Protein AF-A0A915AMW9-F1 (afdb_monomer)

Radius of gyration: 20.48 Å; Cα contacts (8 Å, |Δi|>4): 90; chains: 1; bounding box: 49×41×56 Å

Secondary structure (DSSP, 8-state):
-HHHHHHHHHHHHHHHHHHHHHHHH-GGGTS--S-HHHHHHHHHH-HHHHHHHHHHHHHHHHHHHHHHHHHHHHHHHHHHHHTT----HHHHHHHHHHHHHHHHT---GGGGHHHHHHHHHHHHHHHHHHHHHHHHHHHHHGGG---PPP-HHHHHHHHHHHHHHTGGGGGHHHHHHH--

Structure (mmCIF, N/CA/C/O backbone):
data_AF-A0A915AMW9-F1
#
_entry.id   AF-A0A915AMW9-F1
#
loop_
_atom_site.group_PDB
_atom_site.id
_atom_site.type_symbol
_atom_site.label_atom_id
_atom_site.label_alt_id
_atom_site.label_comp_id
_atom_site.label_asym_id
_atom_site.label_entity_id
_atom_site.label_seq_id
_atom_site.pdbx_PDB_ins_code
_atom_site.Cartn_x
_atom_site.Cartn_y
_atom_site.Cartn_z
_atom_site.occupancy
_atom_site.B_iso_or_equiv
_atom_site.auth_seq_id
_atom_site.auth_comp_id
_atom_site.auth_asym_id
_atom_site.auth_atom_id
_atom_site.pdbx_PDB_model_num
ATOM 1 N N . MET A 1 1 ? 10.276 13.938 0.282 1.00 79.19 1 MET A N 1
ATOM 2 C CA . MET A 1 1 ? 10.113 12.516 0.659 1.00 79.19 1 MET A CA 1
ATOM 3 C C . MET A 1 1 ? 10.294 12.289 2.160 1.00 79.19 1 MET A C 1
ATOM 5 O O . MET A 1 1 ? 9.316 11.925 2.786 1.00 79.19 1 MET A O 1
ATOM 9 N N . LEU A 1 2 ? 11.457 12.578 2.768 1.00 87.44 2 LEU A N 1
ATOM 10 C CA . LEU A 1 2 ? 11.709 12.304 4.201 1.00 87.44 2 LEU A CA 1
ATOM 11 C C . LEU A 1 2 ? 10.656 12.879 5.166 1.00 87.44 2 LEU A C 1
ATOM 13 O O . LEU A 1 2 ? 10.172 12.159 6.029 1.00 87.44 2 LEU A O 1
ATOM 17 N N . VAL A 1 3 ? 10.253 14.142 4.985 1.00 89.69 3 VAL A N 1
ATOM 18 C CA . VAL A 1 3 ? 9.211 14.783 5.815 1.00 89.69 3 VAL A CA 1
ATOM 19 C C . VAL A 1 3 ? 7.887 14.014 5.754 1.00 89.69 3 VAL A C 1
ATOM 21 O O . VAL A 1 3 ? 7.274 13.754 6.784 1.00 89.69 3 VAL A O 1
ATOM 24 N N . ILE A 1 4 ? 7.482 13.603 4.550 1.00 88.62 4 ILE A N 1
ATOM 25 C CA . ILE A 1 4 ? 6.263 12.820 4.321 1.00 88.62 4 ILE A CA 1
ATOM 26 C C . ILE A 1 4 ? 6.393 11.460 5.016 1.00 88.62 4 ILE A C 1
ATOM 28 O O . ILE A 1 4 ? 5.512 11.086 5.783 1.00 88.62 4 ILE A O 1
ATOM 32 N N . CYS A 1 5 ? 7.522 10.762 4.841 1.00 89.25 5 CYS A N 1
ATOM 33 C CA . CYS A 1 5 ? 7.771 9.482 5.510 1.00 89.25 5 CYS A CA 1
ATOM 34 C C . CYS A 1 5 ? 7.642 9.595 7.035 1.00 89.25 5 CYS A C 1
ATOM 36 O O . CYS A 1 5 ? 6.992 8.760 7.656 1.00 89.25 5 CYS A O 1
ATOM 38 N N . ILE A 1 6 ? 8.229 10.637 7.636 1.00 91.94 6 ILE A N 1
ATOM 39 C CA . ILE A 1 6 ? 8.158 10.874 9.084 1.00 91.94 6 ILE A CA 1
ATOM 40 C C . ILE A 1 6 ? 6.707 11.113 9.514 1.00 91.94 6 ILE A C 1
ATOM 42 O O . ILE A 1 6 ? 6.246 10.505 10.479 1.00 91.94 6 ILE A O 1
ATOM 46 N N . PHE A 1 7 ? 5.966 11.947 8.785 1.00 91.44 7 PHE A N 1
ATOM 47 C CA . PHE A 1 7 ? 4.566 12.234 9.094 1.00 91.44 7 PHE A CA 1
ATOM 48 C C . PHE A 1 7 ? 3.691 10.970 9.051 1.00 91.44 7 PHE A C 1
ATOM 50 O O . PHE A 1 7 ? 2.940 10.686 9.990 1.00 91.44 7 PHE A O 1
ATOM 57 N N . PHE A 1 8 ? 3.823 10.160 7.998 1.00 90.50 8 PHE A N 1
ATOM 58 C CA . PHE A 1 8 ? 3.078 8.905 7.868 1.00 90.50 8 PHE A CA 1
ATOM 59 C C . PHE A 1 8 ? 3.510 7.851 8.900 1.00 90.50 8 PHE A C 1
ATOM 61 O O . PHE A 1 8 ? 2.658 7.143 9.436 1.00 90.50 8 PHE A O 1
ATOM 68 N N . ALA A 1 9 ? 4.797 7.788 9.254 1.00 91.44 9 ALA A N 1
ATOM 69 C CA . ALA A 1 9 ? 5.283 6.901 10.311 1.00 91.44 9 ALA A CA 1
ATOM 70 C C . ALA A 1 9 ? 4.704 7.280 11.683 1.00 91.44 9 ALA A C 1
ATOM 72 O O . ALA A 1 9 ? 4.220 6.414 12.414 1.00 91.44 9 ALA A O 1
ATOM 73 N N . ILE A 1 10 ? 4.695 8.576 12.015 1.00 93.69 10 ILE A N 1
ATOM 74 C CA . ILE A 1 10 ? 4.136 9.079 13.275 1.00 93.69 10 ILE A CA 1
ATOM 75 C C . ILE A 1 10 ? 2.633 8.797 13.348 1.00 93.69 10 ILE A C 1
ATOM 77 O O . ILE A 1 10 ? 2.161 8.273 14.356 1.00 93.69 10 ILE A O 1
ATOM 81 N N . THR A 1 11 ? 1.877 9.106 12.292 1.00 93.19 11 THR A N 1
ATOM 82 C CA . THR A 1 11 ? 0.422 8.872 12.279 1.00 93.19 11 THR A CA 1
ATOM 83 C C . THR A 1 11 ? 0.078 7.384 12.342 1.00 93.19 11 THR A C 1
ATOM 85 O O . THR A 1 11 ? -0.817 7.003 13.095 1.00 93.19 11 THR A O 1
ATOM 88 N N . GLY A 1 12 ? 0.822 6.527 11.636 1.00 92.12 12 GLY A N 1
ATOM 89 C CA . GLY A 1 12 ? 0.669 5.073 11.720 1.00 92.12 12 GLY A CA 1
ATOM 90 C C . GLY A 1 12 ? 0.959 4.528 13.122 1.00 92.12 12 GLY A C 1
ATOM 91 O O . GLY A 1 12 ? 0.179 3.732 13.648 1.00 92.12 12 GLY A O 1
ATOM 92 N N . TYR A 1 13 ? 2.028 5.005 13.766 1.00 93.19 13 TYR A N 1
ATOM 93 C CA . TYR A 1 13 ? 2.365 4.637 15.144 1.00 93.19 13 TYR A CA 1
ATOM 94 C C . TYR A 1 13 ? 1.291 5.082 16.144 1.00 93.19 13 TYR A C 1
ATOM 96 O O . TYR A 1 13 ? 0.863 4.292 16.989 1.00 93.19 13 TYR A O 1
ATOM 104 N N . GLN A 1 14 ? 0.821 6.329 16.037 1.00 93.81 14 GLN A N 1
ATOM 105 C CA . GLN A 1 14 ? -0.256 6.848 16.884 1.00 93.81 14 GLN A CA 1
ATOM 106 C C . GLN A 1 14 ? -1.527 6.013 16.731 1.00 93.81 14 GLN A C 1
ATOM 108 O O . GLN A 1 14 ? -2.113 5.613 17.735 1.00 93.81 14 GLN A O 1
ATOM 113 N N . LEU A 1 15 ? -1.909 5.690 15.494 1.00 93.19 15 LEU A N 1
ATOM 114 C CA . LEU A 1 15 ? -3.095 4.892 15.217 1.00 93.19 15 LEU A CA 1
ATOM 115 C C . LEU A 1 15 ? -2.995 3.485 15.821 1.00 93.19 15 LEU A C 1
ATOM 117 O O . LEU A 1 15 ? -3.938 3.030 16.470 1.00 93.19 15 LEU A O 1
ATOM 121 N N . GLY A 1 16 ? -1.842 2.826 15.675 1.00 91.56 16 GLY A N 1
ATOM 122 C CA . GLY A 1 16 ? -1.613 1.514 16.278 1.00 91.56 16 GLY A CA 1
ATOM 123 C C . GLY A 1 16 ? -1.680 1.550 17.807 1.00 91.56 16 GLY A C 1
ATOM 124 O O . GLY A 1 16 ? -2.323 0.700 18.422 1.00 91.56 16 GLY A O 1
ATOM 125 N N . LYS A 1 17 ? -1.103 2.577 18.443 1.00 93.38 17 LYS A N 1
ATOM 126 C CA . LYS A 1 17 ? -1.226 2.765 19.899 1.00 93.38 17 LYS A CA 1
ATOM 127 C C . LYS A 1 17 ? -2.660 3.015 20.342 1.00 93.38 17 LYS A C 1
ATOM 129 O O . LYS A 1 17 ? -3.094 2.444 21.339 1.00 93.38 17 LYS A O 1
ATOM 134 N N . SER A 1 18 ? -3.397 3.852 19.618 1.00 93.31 18 SER A N 1
ATOM 135 C CA . SER A 1 18 ? -4.804 4.117 19.916 1.00 93.31 18 SER A CA 1
ATOM 136 C C . SER A 1 18 ? -5.648 2.844 19.838 1.00 93.31 18 SER A C 1
ATOM 138 O O . SER A 1 18 ? -6.557 2.677 20.649 1.00 93.31 18 SER A O 1
ATOM 140 N N . TRP A 1 19 ? -5.333 1.932 18.912 1.00 92.75 19 TRP A N 1
ATOM 141 C CA . TRP A 1 19 ? -6.009 0.639 18.822 1.00 92.75 19 TRP A CA 1
ATOM 142 C C . TRP A 1 19 ? -5.738 -0.247 20.044 1.00 92.75 19 TRP A C 1
ATOM 144 O O . TRP A 1 19 ? -6.680 -0.782 20.629 1.00 92.75 19 TRP A O 1
ATOM 154 N N . VAL A 1 20 ? -4.481 -0.341 20.486 1.00 91.56 20 VAL A N 1
ATOM 155 C CA . VAL A 1 20 ? -4.111 -1.100 21.696 1.00 91.56 20 VAL A CA 1
ATOM 156 C C . VAL A 1 20 ? -4.840 -0.563 22.933 1.00 91.56 20 VAL A C 1
ATOM 158 O O . VAL A 1 20 ? -5.515 -1.327 23.619 1.00 91.56 20 VAL A O 1
ATOM 161 N N . ILE A 1 21 ? -4.817 0.758 23.153 1.00 93.25 21 ILE A N 1
ATOM 162 C CA . ILE A 1 21 ? -5.520 1.405 24.280 1.00 93.25 21 ILE A CA 1
ATOM 163 C C . ILE A 1 21 ? -7.025 1.093 24.248 1.00 93.25 21 ILE A C 1
ATOM 165 O O . ILE A 1 21 ? -7.653 0.852 25.280 1.00 93.25 21 ILE A O 1
ATOM 169 N N . MET A 1 22 ? -7.630 1.094 23.058 1.00 92.62 22 MET A N 1
ATOM 170 C CA . MET A 1 22 ? -9.047 0.780 22.89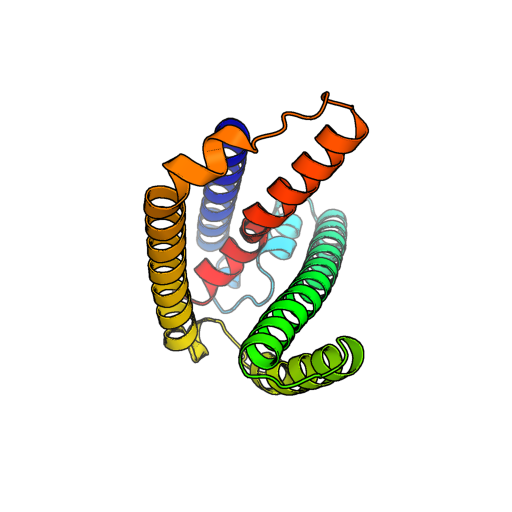9 1.00 92.62 22 MET A CA 1
ATOM 171 C C . MET A 1 22 ? -9.360 -0.685 23.238 1.00 92.62 22 MET A C 1
ATOM 173 O O . MET A 1 22 ? -10.379 -0.948 23.878 1.00 92.62 22 MET A O 1
ATOM 177 N N . ARG A 1 23 ? -8.491 -1.631 22.865 1.00 91.50 23 ARG A N 1
ATOM 178 C CA . ARG A 1 23 ? -8.647 -3.051 23.228 1.00 91.50 23 ARG A CA 1
ATOM 179 C C . ARG A 1 23 ? -8.516 -3.297 24.732 1.00 91.50 23 ARG A C 1
ATOM 181 O O . ARG A 1 23 ? -9.252 -4.1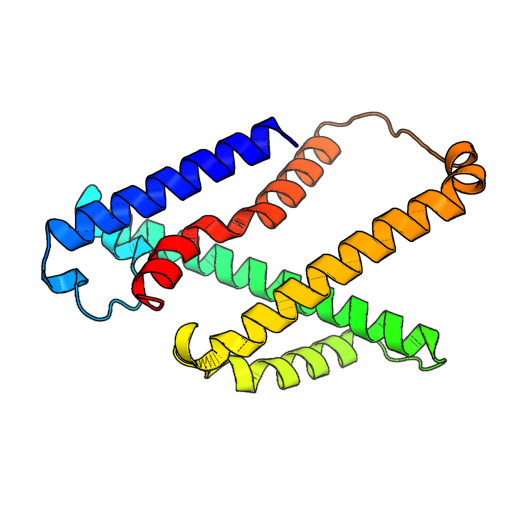16 25.27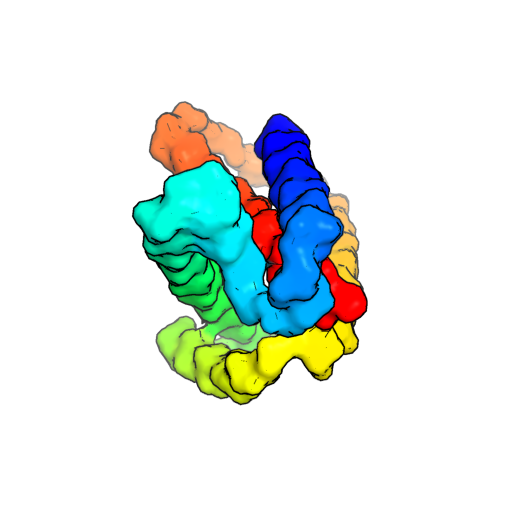8 1.00 91.50 23 ARG A O 1
ATOM 188 N N . GLU A 1 24 ? -7.607 -2.590 25.397 1.00 92.19 24 GLU A N 1
ATOM 189 C CA . GLU A 1 24 ? -7.427 -2.681 26.853 1.00 92.19 24 GLU A CA 1
ATOM 190 C C . GLU A 1 24 ? -8.641 -2.127 27.606 1.00 92.19 24 GLU A C 1
ATOM 192 O O . GLU A 1 24 ? -9.094 -2.710 28.589 1.00 92.19 24 GLU A O 1
ATOM 197 N N . ARG A 1 25 ? -9.209 -1.016 27.123 1.00 93.88 25 ARG A N 1
ATOM 198 C CA . ARG A 1 25 ? -10.307 -0.320 27.803 1.00 93.88 25 ARG A CA 1
ATOM 199 C C . ARG A 1 25 ? -11.688 -0.931 27.556 1.00 93.88 25 ARG A C 1
ATOM 201 O O . ARG A 1 25 ? -12.574 -0.764 28.394 1.00 93.88 25 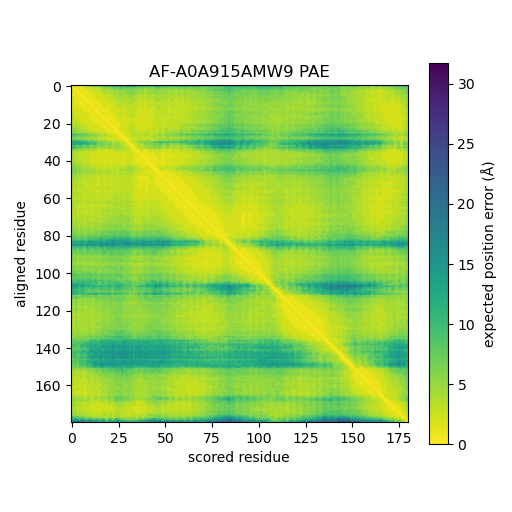ARG A O 1
ATOM 208 N N . TRP A 1 26 ? -11.899 -1.613 26.430 1.00 92.19 26 TRP A N 1
ATOM 209 C CA . TRP A 1 26 ? -13.191 -2.207 26.077 1.00 92.19 26 TRP A CA 1
ATOM 210 C C . TRP A 1 26 ? -13.049 -3.690 25.705 1.00 92.19 26 TRP A C 1
ATOM 212 O O . TRP A 1 26 ? -12.563 -4.000 24.614 1.00 92.19 26 TRP A O 1
ATOM 222 N N . PRO A 1 27 ? -13.575 -4.616 26.534 1.00 88.38 27 PRO A N 1
ATOM 223 C CA . PRO A 1 27 ? -13.391 -6.053 26.325 1.00 88.38 27 PRO A CA 1
ATOM 224 C C . PRO A 1 27 ? -14.044 -6.571 25.035 1.00 88.38 27 PRO A C 1
ATOM 226 O O . PRO A 1 27 ? -13.607 -7.577 24.490 1.00 88.38 27 PRO A O 1
ATOM 229 N N . ILE A 1 28 ? -15.039 -5.862 24.482 1.00 89.19 28 ILE A N 1
ATOM 230 C CA . ILE A 1 28 ? -15.716 -6.268 23.238 1.00 89.19 28 ILE A CA 1
ATOM 231 C C . ILE A 1 28 ? -14.778 -6.304 22.023 1.00 89.19 28 ILE A C 1
ATOM 233 O O . ILE A 1 28 ? -15.084 -6.978 21.050 1.00 89.19 28 ILE A O 1
ATOM 237 N N . TYR A 1 29 ? -13.675 -5.546 22.058 1.00 89.19 29 TYR A N 1
ATOM 238 C CA . TYR A 1 29 ? -12.696 -5.470 20.966 1.00 89.19 29 TYR A CA 1
ATOM 239 C C . TYR A 1 29 ? -11.482 -6.373 21.210 1.00 89.19 29 TYR A C 1
ATOM 241 O O . TYR A 1 29 ? -10.515 -6.350 20.448 1.00 89.19 29 TYR A O 1
ATOM 249 N N . GLN A 1 30 ? -11.498 -7.163 22.287 1.00 84.62 30 GLN A N 1
ATOM 250 C CA . GLN A 1 30 ? -10.510 -8.219 22.491 1.00 84.62 30 GLN A CA 1
ATOM 251 C C . GLN A 1 30 ? -10.796 -9.427 21.596 1.00 84.62 30 GLN A C 1
ATOM 253 O O . GLN A 1 30 ? -9.859 -10.139 21.249 1.00 84.62 30 GLN A O 1
ATOM 258 N N . THR A 1 31 ? -12.055 -9.612 21.193 1.00 83.31 31 THR A N 1
ATOM 259 C CA . THR A 1 31 ? -12.502 -10.617 20.223 1.00 83.31 31 THR A CA 1
ATOM 260 C C . THR A 1 31 ? -12.570 -10.039 18.806 1.00 83.31 31 THR A C 1
ATOM 262 O O . THR A 1 31 ? -12.464 -8.827 18.619 1.00 83.31 31 THR A O 1
ATOM 265 N N . HIS A 1 32 ? -12.767 -10.919 17.815 1.00 80.44 32 HIS A N 1
ATOM 266 C CA . HIS A 1 32 ? -12.750 -10.594 16.387 1.00 80.44 32 HIS A CA 1
ATOM 267 C C . HIS A 1 32 ? -13.592 -9.351 16.015 1.00 80.44 32 HIS A C 1
ATOM 269 O O . HIS A 1 32 ? -14.822 -9.334 16.123 1.00 80.44 32 HIS A O 1
ATOM 275 N N . CYS A 1 33 ? -12.928 -8.347 15.447 1.00 83.69 33 CYS A N 1
ATOM 276 C CA . CYS A 1 33 ? -13.451 -7.068 15.005 1.00 83.69 33 CYS A CA 1
ATOM 277 C C . CYS A 1 33 ? -13.082 -6.848 13.534 1.00 83.69 33 CYS A C 1
ATOM 279 O O . CYS A 1 33 ? -11.958 -6.502 13.195 1.00 83.69 33 CYS A O 1
ATOM 281 N N . ARG A 1 34 ? -14.071 -6.977 12.644 1.00 79.69 34 ARG A N 1
ATOM 282 C CA . ARG A 1 34 ? -13.853 -6.888 11.189 1.00 79.69 34 ARG A CA 1
ATOM 283 C C . ARG A 1 34 ? -13.464 -5.488 10.695 1.00 79.69 34 ARG A C 1
ATOM 285 O O . ARG A 1 34 ? -12.908 -5.358 9.612 1.00 79.69 34 ARG A O 1
ATOM 292 N N . LYS A 1 35 ? -13.857 -4.423 11.411 1.00 88.94 35 LYS A N 1
ATOM 293 C CA . LYS A 1 35 ? -13.652 -3.025 10.974 1.00 88.94 35 LYS A CA 1
ATOM 294 C C . LYS A 1 35 ? -13.159 -2.131 12.123 1.00 88.94 35 LYS A C 1
ATOM 296 O O . LYS A 1 35 ? -13.912 -1.264 12.569 1.00 88.94 35 LYS A O 1
ATOM 301 N N . PRO A 1 36 ? -11.910 -2.305 12.582 1.00 91.69 36 PRO A N 1
ATOM 302 C CA . PRO A 1 36 ? -11.361 -1.563 13.717 1.00 91.69 36 PRO A CA 1
ATOM 303 C C . PRO A 1 36 ? -11.369 -0.037 13.556 1.00 91.69 36 PRO A C 1
ATOM 305 O O . PRO A 1 36 ? -11.791 0.674 14.461 1.00 91.69 36 PRO A O 1
ATOM 308 N N . TYR A 1 37 ? -10.965 0.492 12.394 1.00 92.44 37 TYR A N 1
ATOM 309 C CA . TYR A 1 37 ? -10.776 1.939 12.214 1.00 92.44 37 TYR A CA 1
ATOM 310 C C . TYR A 1 37 ? -12.076 2.762 12.404 1.00 92.44 37 TYR A C 1
ATOM 312 O O . TYR A 1 37 ? -12.079 3.713 13.189 1.00 92.44 37 TYR A O 1
ATOM 320 N N . PRO A 1 38 ? -13.228 2.387 11.809 1.00 94.19 38 PRO A N 1
ATOM 321 C CA . PRO A 1 38 ? -14.505 3.046 12.108 1.00 94.19 38 PRO A CA 1
ATOM 322 C C . PRO A 1 38 ? -15.001 2.850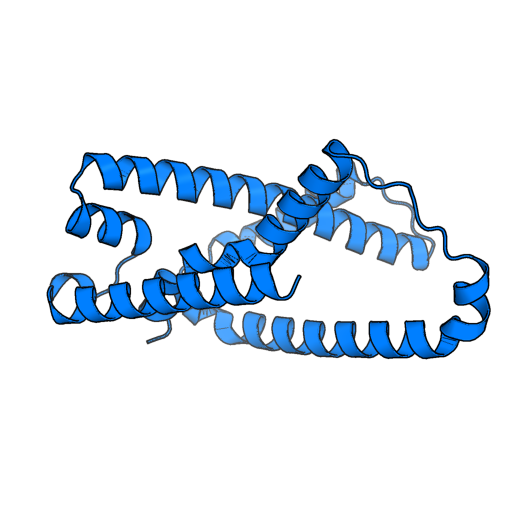 13.551 1.00 94.19 38 PRO A C 1
ATOM 324 O O . PRO A 1 38 ? -15.679 3.727 14.082 1.00 94.19 38 PRO A O 1
ATOM 327 N N . GLU A 1 39 ? -14.672 1.732 14.206 1.00 93.44 39 GLU A N 1
ATOM 328 C CA . GLU A 1 39 ? -15.003 1.508 15.623 1.00 93.44 39 GLU A CA 1
ATOM 329 C C . GLU A 1 39 ? -14.186 2.421 16.550 1.00 93.44 39 GLU A C 1
ATOM 331 O O . GLU A 1 39 ? -14.716 2.937 17.536 1.00 93.44 39 GLU A O 1
ATOM 336 N N . MET A 1 40 ? -12.930 2.706 16.199 1.00 93.56 40 MET A N 1
ATOM 337 C CA . MET A 1 40 ? -12.130 3.725 16.885 1.00 93.56 40 MET A CA 1
ATOM 338 C C . MET A 1 40 ? -12.781 5.105 16.773 1.00 93.56 40 MET A C 1
ATOM 340 O O . MET A 1 40 ? -12.916 5.797 17.781 1.00 93.56 40 MET A O 1
ATOM 344 N N . ALA A 1 41 ? -13.256 5.477 15.578 1.00 94.62 41 ALA A N 1
ATOM 345 C CA . ALA A 1 41 ? -13.976 6.733 15.358 1.00 94.62 41 ALA A CA 1
ATOM 346 C C . ALA A 1 41 ? -15.301 6.804 16.143 1.00 94.62 41 ALA A C 1
ATOM 348 O O . ALA A 1 41 ? -15.663 7.860 16.666 1.00 94.62 41 ALA A O 1
ATOM 349 N N . LEU A 1 42 ? -16.008 5.675 16.270 1.00 95.56 42 LEU A N 1
ATOM 350 C CA . LEU A 1 42 ? -17.209 5.575 17.100 1.00 95.56 42 LEU A CA 1
ATOM 351 C C . LEU A 1 42 ? -16.899 5.875 18.568 1.00 95.56 42 LEU A C 1
ATOM 353 O O . LEU A 1 42 ? -17.609 6.658 19.200 1.00 95.56 42 LEU A O 1
ATOM 357 N N . ARG A 1 43 ? -15.858 5.245 19.120 1.00 94.06 43 ARG A N 1
ATOM 358 C CA . ARG A 1 43 ? -15.505 5.395 20.538 1.00 94.06 43 ARG A CA 1
ATOM 359 C C . ARG A 1 43 ? -14.910 6.759 20.863 1.00 94.06 43 ARG A C 1
ATOM 361 O O . ARG A 1 43 ? -15.080 7.215 21.990 1.00 94.06 43 ARG A O 1
ATOM 368 N N . SER A 1 44 ? -14.254 7.409 19.906 1.00 92.88 44 SER A N 1
ATOM 369 C CA . SER A 1 44 ? -13.657 8.729 20.111 1.00 92.88 44 SER A CA 1
ATOM 370 C C . SER A 1 44 ? -14.647 9.882 19.927 1.00 92.88 44 SER A C 1
ATOM 372 O O . SER A 1 44 ? -14.625 10.825 20.713 1.00 92.88 44 SER A O 1
ATOM 374 N N . MET A 1 45 ? -15.504 9.830 18.901 1.00 94.88 45 MET A N 1
ATOM 375 C CA . MET A 1 45 ? -16.304 10.984 18.459 1.00 94.88 45 MET A CA 1
ATOM 376 C C . MET A 1 45 ? -17.768 10.641 18.112 1.00 94.88 45 MET A C 1
ATOM 378 O O . MET A 1 45 ? -18.509 11.483 17.598 1.00 94.88 45 MET A O 1
ATOM 382 N N . GLY A 1 46 ? -18.219 9.415 18.393 1.00 95.69 46 GLY A N 1
ATOM 383 C CA . GLY A 1 46 ? -19.615 8.996 18.259 1.00 95.69 46 GLY A CA 1
ATOM 384 C C . GLY A 1 46 ? -20.038 8.539 16.856 1.00 95.69 46 GLY A C 1
ATOM 385 O O . GLY A 1 46 ? -19.248 8.425 15.917 1.00 95.69 46 GLY A O 1
ATOM 386 N N . ASN A 1 47 ? -21.340 8.263 16.704 1.00 95.94 47 ASN A N 1
ATOM 387 C CA . ASN A 1 47 ? -21.904 7.625 15.504 1.00 95.94 47 ASN A CA 1
ATOM 388 C C . ASN A 1 47 ? -21.697 8.421 14.208 1.00 95.94 47 ASN A C 1
ATOM 390 O O . ASN A 1 47 ? -21.499 7.821 13.154 1.00 95.94 47 ASN A O 1
ATOM 394 N N . LYS A 1 48 ? -21.724 9.759 14.260 1.00 96.69 48 LYS A N 1
ATOM 395 C CA . LYS A 1 48 ? -21.514 10.583 13.059 1.00 96.69 48 LYS A CA 1
ATOM 396 C C . LYS A 1 48 ? -20.116 10.355 12.479 1.00 96.69 48 LYS A C 1
ATOM 398 O O . LYS A 1 48 ? -19.981 10.109 11.285 1.00 96.69 48 LYS A O 1
ATOM 403 N N . MET A 1 49 ? -19.091 10.342 13.332 1.00 96.06 49 MET A N 1
ATOM 404 C CA . MET A 1 49 ? -17.710 10.122 12.897 1.00 96.06 49 MET A CA 1
ATOM 405 C C . MET A 1 49 ? -17.437 8.688 12.465 1.00 96.06 49 MET A C 1
ATOM 407 O O . MET A 1 49 ? -16.642 8.476 11.554 1.00 96.06 49 MET A O 1
ATOM 411 N N . ARG A 1 50 ? -18.153 7.708 13.025 1.00 95.88 50 ARG A N 1
ATOM 412 C CA . ARG A 1 50 ? -18.142 6.335 12.503 1.00 95.88 50 ARG A CA 1
ATOM 413 C C . ARG A 1 50 ? -18.549 6.285 11.026 1.00 95.88 50 ARG A C 1
ATOM 415 O O . ARG A 1 50 ? -17.895 5.609 10.236 1.00 95.88 50 ARG A O 1
ATOM 422 N N . ILE A 1 51 ? -19.614 6.997 10.651 1.00 96.62 51 ILE A N 1
ATOM 423 C CA . ILE A 1 51 ? -20.103 7.040 9.263 1.00 96.62 51 ILE A CA 1
ATOM 424 C C . ILE A 1 51 ? -19.086 7.737 8.357 1.00 96.62 51 ILE A C 1
ATOM 426 O O . ILE A 1 51 ? -18.762 7.209 7.295 1.00 96.62 51 ILE A O 1
ATOM 430 N N . VAL A 1 52 ? -18.531 8.871 8.796 1.00 96.56 52 VAL A N 1
ATOM 431 C CA . VAL A 1 52 ? -17.472 9.575 8.054 1.00 96.56 52 VAL A CA 1
ATOM 432 C C . VAL A 1 52 ? -16.273 8.652 7.818 1.00 96.56 52 VAL A C 1
ATOM 434 O O . VAL A 1 52 ? -15.825 8.511 6.683 1.00 96.56 52 VAL A O 1
ATOM 437 N N . ALA A 1 53 ? -15.812 7.943 8.853 1.00 94.56 53 ALA A N 1
ATOM 438 C CA . ALA A 1 53 ? -14.712 6.991 8.738 1.00 94.56 53 ALA A CA 1
ATOM 439 C C . ALA A 1 53 ? -15.022 5.850 7.753 1.00 94.56 53 ALA A C 1
ATOM 441 O O . ALA A 1 53 ? -14.147 5.475 6.975 1.00 94.56 53 ALA A O 1
ATOM 442 N N . TYR A 1 54 ? -16.255 5.325 7.730 1.00 94.50 54 TYR A N 1
ATOM 443 C CA . TYR A 1 54 ? -16.658 4.336 6.722 1.00 94.50 54 TYR A CA 1
ATOM 444 C C . TYR A 1 54 ? -16.553 4.881 5.301 1.00 94.50 54 TYR A C 1
ATOM 446 O O . TYR A 1 54 ? -15.988 4.206 4.443 1.00 94.50 54 TYR A O 1
ATOM 454 N N . ILE A 1 55 ? -17.076 6.084 5.052 1.00 96.12 55 ILE A N 1
ATOM 455 C CA . ILE A 1 55 ? -17.051 6.700 3.721 1.00 96.12 55 ILE A CA 1
ATOM 456 C C . ILE A 1 55 ? -15.601 6.896 3.262 1.00 96.12 55 ILE A C 1
ATOM 458 O O . ILE A 1 55 ? -15.249 6.468 2.164 1.00 96.12 55 ILE A O 1
ATOM 462 N N . CYS A 1 56 ? -14.746 7.464 4.118 1.00 93.62 56 CYS A N 1
ATOM 463 C CA . CYS A 1 56 ? -13.336 7.693 3.804 1.00 93.62 56 CYS A CA 1
ATOM 464 C C . CYS A 1 56 ? -12.586 6.389 3.505 1.00 93.62 56 CYS A C 1
ATOM 466 O O . CYS A 1 56 ? -11.888 6.304 2.493 1.00 93.62 56 CYS A O 1
ATOM 468 N N . VAL A 1 57 ? -12.744 5.363 4.349 1.00 92.94 57 VAL A N 1
ATOM 469 C CA . VAL A 1 57 ? -12.074 4.068 4.157 1.00 92.94 57 VAL A CA 1
ATOM 470 C C . VAL A 1 57 ? -12.557 3.388 2.879 1.00 92.94 57 VAL A C 1
ATOM 472 O O . VAL A 1 57 ? -11.730 2.931 2.096 1.00 92.94 57 VAL A O 1
ATOM 475 N N . TYR A 1 58 ? -13.866 3.351 2.617 1.00 93.31 58 TYR A N 1
ATOM 476 C CA . TYR A 1 58 ? -14.383 2.681 1.422 1.00 93.31 58 TYR A CA 1
ATOM 477 C C . TYR A 1 58 ? -14.011 3.385 0.127 1.00 93.31 58 TYR A C 1
ATOM 479 O O . TYR A 1 58 ? -13.629 2.720 -0.834 1.00 93.31 58 TYR A O 1
ATOM 487 N N . PHE A 1 59 ? -14.067 4.715 0.109 1.00 94.38 59 PHE A N 1
ATOM 488 C CA . PHE A 1 59 ? -13.617 5.489 -1.042 1.00 94.38 59 PHE A CA 1
ATOM 489 C C . PHE A 1 59 ? -12.130 5.241 -1.331 1.00 94.38 59 PHE A C 1
ATOM 491 O O . PHE A 1 59 ? -11.748 4.988 -2.474 1.00 94.38 59 PHE A O 1
ATOM 498 N N . THR A 1 60 ? -11.308 5.224 -0.278 1.00 92.31 60 THR A N 1
ATOM 499 C CA . THR A 1 60 ? -9.870 4.949 -0.376 1.00 92.31 60 THR A CA 1
ATOM 500 C C . THR A 1 60 ? -9.603 3.537 -0.896 1.00 92.31 60 THR A C 1
ATOM 502 O O . THR A 1 60 ? -8.844 3.365 -1.845 1.00 92.31 60 THR A O 1
ATOM 505 N N . GLN A 1 61 ? -10.265 2.520 -0.336 1.00 91.12 61 GLN A N 1
ATOM 506 C CA . GLN A 1 61 ? -10.102 1.128 -0.766 1.00 91.12 61 GLN A CA 1
ATOM 507 C C . GLN A 1 61 ? -10.527 0.910 -2.219 1.00 91.12 61 GLN A C 1
ATOM 509 O O . GLN A 1 61 ? -9.833 0.210 -2.955 1.00 91.12 61 GLN A O 1
ATOM 514 N N . PHE A 1 62 ? -11.628 1.531 -2.651 1.00 93.62 62 PHE A N 1
ATOM 515 C CA . PHE A 1 62 ? -12.064 1.477 -4.043 1.00 93.62 62 PHE A CA 1
ATOM 516 C C . PHE A 1 62 ? -11.024 2.100 -4.983 1.00 93.62 62 PHE A C 1
ATOM 518 O O . PHE A 1 62 ? -10.605 1.455 -5.945 1.00 93.62 62 PHE A O 1
ATOM 525 N N . GLY A 1 63 ? -10.561 3.318 -4.681 1.00 93.31 63 GLY A N 1
ATOM 526 C CA . GLY A 1 63 ? -9.537 3.992 -5.482 1.00 93.31 63 GLY A CA 1
ATOM 527 C C . GLY A 1 63 ? -8.246 3.177 -5.576 1.00 93.31 63 GLY A C 1
ATOM 528 O O . GLY A 1 63 ? -7.719 2.963 -6.669 1.00 93.31 63 GLY A O 1
ATOM 529 N N . THR A 1 64 ? -7.782 2.640 -4.448 1.00 92.12 64 THR A N 1
ATOM 530 C CA . THR A 1 64 ? -6.576 1.809 -4.391 1.00 92.12 64 THR A CA 1
ATOM 531 C C . THR A 1 64 ? -6.724 0.514 -5.188 1.00 92.12 64 THR A C 1
ATOM 533 O O . THR A 1 64 ? -5.817 0.160 -5.943 1.00 92.12 64 THR A O 1
ATOM 536 N N . ALA A 1 65 ? -7.876 -0.159 -5.104 1.00 92.44 65 ALA A N 1
ATOM 537 C CA . ALA A 1 65 ? -8.148 -1.357 -5.898 1.00 92.44 65 ALA A CA 1
ATOM 538 C C . ALA A 1 65 ? -8.093 -1.067 -7.407 1.00 92.44 65 ALA A C 1
ATOM 540 O O . ALA A 1 65 ? -7.454 -1.810 -8.154 1.00 92.44 65 ALA A O 1
ATOM 541 N N . VAL A 1 66 ? -8.700 0.039 -7.853 1.00 94.06 66 VAL A N 1
ATOM 542 C CA . VAL A 1 66 ? -8.675 0.459 -9.263 1.00 94.06 66 VAL A CA 1
ATOM 543 C C . VAL A 1 66 ? -7.240 0.698 -9.739 1.00 94.06 66 VAL A C 1
ATOM 545 O O . VAL A 1 66 ? -6.837 0.162 -10.774 1.00 94.06 66 VAL A O 1
ATOM 548 N N . VAL A 1 67 ? -6.446 1.459 -8.978 1.00 93.94 67 VAL A N 1
ATOM 549 C CA . VAL A 1 67 ? -5.056 1.769 -9.349 1.00 93.94 67 VAL A CA 1
ATOM 550 C C . VAL A 1 67 ? -4.204 0.503 -9.409 1.00 93.94 67 VAL A C 1
ATOM 552 O O . VAL A 1 67 ? -3.472 0.321 -10.385 1.00 93.94 67 VAL A O 1
ATOM 555 N N . TYR A 1 68 ? -4.315 -0.397 -8.428 1.00 92.88 68 TYR A N 1
ATOM 556 C CA . TYR A 1 68 ? -3.537 -1.636 -8.433 1.00 92.88 68 TYR A CA 1
ATOM 557 C C . TYR A 1 68 ? -3.911 -2.565 -9.585 1.00 92.88 68 TYR A C 1
ATOM 559 O O . TYR A 1 68 ? -3.009 -3.063 -10.254 1.00 92.88 68 TYR A O 1
ATOM 567 N N . VAL A 1 69 ? -5.198 -2.740 -9.899 1.00 95.06 69 VAL A N 1
ATOM 568 C CA . VAL A 1 69 ? -5.614 -3.560 -11.052 1.00 95.06 69 VAL A CA 1
ATOM 569 C C . VAL A 1 69 ? -5.057 -2.989 -12.361 1.00 95.06 69 VAL A C 1
ATOM 571 O O . VAL A 1 69 ? -4.534 -3.741 -13.192 1.00 95.06 69 VAL A O 1
ATOM 574 N N . ILE A 1 70 ? -5.098 -1.663 -12.539 1.00 95.38 70 ILE A N 1
ATOM 575 C CA . ILE A 1 70 ? -4.527 -1.002 -13.721 1.00 95.38 70 ILE A CA 1
ATOM 576 C C . ILE A 1 70 ? -3.009 -1.192 -13.782 1.00 95.38 70 ILE A C 1
ATOM 578 O O . ILE A 1 70 ? -2.478 -1.537 -14.843 1.00 95.38 70 ILE A O 1
ATOM 582 N N . LEU A 1 71 ? -2.310 -0.982 -12.667 1.00 94.56 71 LEU A N 1
ATOM 583 C CA . LEU A 1 71 ? -0.857 -1.107 -12.595 1.00 94.56 71 LEU A CA 1
ATOM 584 C C . LEU A 1 71 ? -0.408 -2.544 -12.883 1.00 94.56 71 LEU A C 1
ATOM 586 O O . LEU A 1 71 ? 0.428 -2.751 -13.764 1.00 94.56 71 LEU A O 1
ATOM 590 N N . SER A 1 72 ? -1.006 -3.533 -12.217 1.00 94.94 72 SER A N 1
ATOM 591 C CA . SER A 1 72 ? -0.721 -4.953 -12.438 1.00 94.94 72 SER A CA 1
ATOM 592 C C . SER A 1 72 ? -0.942 -5.348 -13.896 1.00 94.94 72 SER A C 1
ATOM 594 O O . SER A 1 72 ? -0.090 -6.000 -14.496 1.00 94.94 72 SER A O 1
ATOM 596 N N . SER A 1 73 ? -2.028 -4.878 -14.512 1.00 96.62 73 SER A N 1
ATOM 597 C CA . SER A 1 73 ? -2.318 -5.163 -15.922 1.00 96.62 73 SER A CA 1
ATOM 598 C C . SER A 1 73 ? -1.266 -4.590 -16.869 1.00 96.62 73 SER A C 1
ATOM 600 O O . SER A 1 73 ? -0.904 -5.232 -17.855 1.00 96.62 73 SER A O 1
ATOM 602 N N . ARG A 1 74 ? -0.723 -3.403 -16.573 1.00 95.81 74 ARG A N 1
ATOM 603 C CA . ARG A 1 74 ? 0.387 -2.832 -17.353 1.00 95.81 74 ARG A CA 1
ATOM 604 C C . ARG A 1 74 ? 1.666 -3.648 -17.196 1.00 95.81 74 ARG A C 1
ATOM 606 O O . ARG A 1 74 ? 2.324 -3.907 -18.200 1.00 95.81 74 ARG A O 1
ATOM 613 N N . VAL A 1 75 ? 1.993 -4.075 -15.975 1.00 94.06 75 VAL A N 1
ATOM 614 C CA . VAL A 1 75 ? 3.179 -4.901 -15.699 1.00 94.06 75 VAL A CA 1
ATOM 615 C C . VAL A 1 75 ? 3.101 -6.228 -16.457 1.00 94.06 75 VAL A C 1
ATOM 617 O O . VAL A 1 75 ? 4.014 -6.540 -17.220 1.00 94.06 75 VAL A O 1
ATOM 620 N N . PHE A 1 76 ? 1.990 -6.964 -16.339 1.00 94.81 76 PHE A N 1
ATOM 621 C CA . PHE A 1 76 ? 1.813 -8.241 -17.042 1.00 94.81 76 PHE A CA 1
ATOM 622 C C . PHE A 1 76 ? 1.811 -8.085 -18.560 1.00 94.81 76 PHE A C 1
ATOM 624 O O . PHE A 1 76 ? 2.443 -8.870 -19.266 1.00 94.81 76 PHE A O 1
ATOM 631 N N . ARG A 1 77 ? 1.153 -7.045 -19.083 1.00 95.38 77 ARG A N 1
ATOM 632 C CA . ARG A 1 77 ? 1.199 -6.755 -20.517 1.00 95.38 77 ARG A CA 1
ATOM 633 C C . ARG A 1 77 ? 2.632 -6.507 -20.989 1.00 95.38 77 ARG A C 1
ATOM 635 O O . ARG A 1 77 ? 3.036 -7.085 -21.991 1.00 95.38 77 ARG A O 1
ATOM 642 N N . ASN A 1 78 ? 3.382 -5.647 -20.301 1.00 93.88 78 ASN A N 1
ATOM 643 C CA . ASN A 1 78 ? 4.751 -5.307 -20.696 1.00 93.88 78 ASN A CA 1
ATOM 644 C C . ASN A 1 78 ? 5.680 -6.523 -20.619 1.00 93.88 78 ASN A C 1
ATOM 646 O O . ASN A 1 78 ? 6.527 -6.692 -21.492 1.00 93.88 78 ASN A O 1
ATOM 650 N N . PHE A 1 79 ? 5.468 -7.396 -19.633 1.00 93.31 79 PHE A N 1
ATOM 651 C CA . PHE A 1 79 ? 6.153 -8.679 -19.551 1.00 93.31 79 PHE A CA 1
ATOM 652 C C . PHE A 1 79 ? 5.890 -9.529 -20.801 1.00 93.31 79 PHE A C 1
ATOM 654 O O . PHE A 1 79 ? 6.837 -9.921 -21.468 1.00 93.31 79 PHE A O 1
ATOM 661 N N . ILE A 1 80 ? 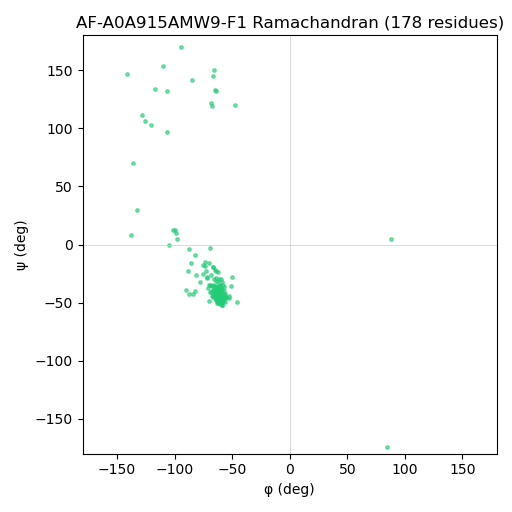4.628 -9.728 -21.198 1.00 94.25 80 ILE A N 1
ATOM 662 C CA . ILE A 1 80 ? 4.277 -10.513 -22.399 1.00 94.25 80 ILE A CA 1
ATOM 663 C C . ILE A 1 80 ? 4.841 -9.891 -23.684 1.00 94.25 80 ILE A C 1
ATOM 665 O O . ILE A 1 80 ? 5.355 -10.613 -24.539 1.00 94.25 80 ILE A O 1
ATOM 669 N N . VAL A 1 81 ? 4.797 -8.559 -23.801 1.00 94.50 81 VAL A N 1
ATOM 670 C CA . VAL A 1 81 ? 5.398 -7.826 -24.929 1.00 94.50 81 VAL A CA 1
ATOM 671 C C . VAL A 1 81 ? 6.901 -8.078 -25.019 1.00 94.50 81 VAL A C 1
ATOM 673 O O . VAL A 1 81 ? 7.415 -8.254 -26.121 1.00 94.50 81 VAL A O 1
ATOM 676 N N . SER A 1 82 ? 7.595 -8.190 -23.885 1.00 92.12 82 SER A N 1
ATOM 677 C CA . SER A 1 82 ? 9.023 -8.525 -23.858 1.00 92.12 82 SER A CA 1
ATOM 678 C C . SER A 1 82 ? 9.342 -9.923 -24.410 1.00 92.12 82 SER A C 1
ATOM 680 O O . SER A 1 82 ? 10.471 -10.145 -24.838 1.00 92.12 82 SER A O 1
ATOM 682 N N . PHE A 1 83 ? 8.376 -10.848 -24.426 1.00 93.38 83 PHE A N 1
ATOM 683 C CA . PHE A 1 83 ? 8.502 -12.187 -25.025 1.00 93.38 83 PHE A CA 1
ATOM 684 C C . PHE A 1 83 ? 7.888 -12.278 -26.436 1.00 93.38 83 PHE A C 1
ATOM 686 O O . PHE A 1 83 ? 7.745 -13.372 -26.976 1.00 93.38 83 PHE A O 1
ATOM 693 N N . GLY A 1 84 ? 7.515 -11.145 -27.045 1.00 91.94 84 GLY A N 1
ATOM 694 C CA . GLY A 1 84 ? 6.971 -11.082 -28.407 1.00 91.94 84 GLY A CA 1
ATOM 695 C C . GLY A 1 84 ? 5.452 -11.264 -28.517 1.00 91.94 84 GLY A C 1
ATOM 696 O O . GLY A 1 84 ? 4.921 -11.278 -29.627 1.00 91.94 84 GLY A O 1
ATOM 697 N N . GLY A 1 85 ? 4.725 -11.375 -27.401 1.00 91.19 85 GLY A N 1
ATOM 698 C CA . GLY A 1 85 ? 3.261 -11.429 -27.408 1.00 91.19 85 GLY A CA 1
ATOM 699 C C . GLY A 1 85 ? 2.632 -10.032 -27.425 1.00 91.19 85 GLY A C 1
ATOM 700 O O . GLY A 1 85 ? 3.089 -9.131 -26.729 1.00 91.19 85 GLY A O 1
ATOM 701 N N . ASN A 1 86 ? 1.541 -9.830 -28.166 1.00 89.62 86 ASN A N 1
ATOM 702 C CA . ASN A 1 86 ? 0.831 -8.548 -28.183 1.00 89.62 86 ASN A CA 1
ATOM 703 C C . ASN A 1 86 ? -0.620 -8.717 -27.725 1.00 89.62 86 ASN A C 1
ATOM 705 O O . ASN A 1 86 ? -1.474 -9.189 -28.470 1.00 89.62 86 ASN A O 1
ATOM 709 N N . ILE A 1 87 ? -0.890 -8.322 -26.480 1.00 91.75 87 ILE A N 1
ATOM 710 C CA . ILE A 1 87 ? -2.231 -8.315 -25.890 1.00 91.75 87 ILE A CA 1
ATOM 711 C C . ILE A 1 87 ? -2.602 -6.868 -25.552 1.00 91.75 87 ILE A C 1
ATOM 713 O O . ILE A 1 87 ? -1.816 -6.118 -24.959 1.00 91.75 87 ILE A O 1
ATOM 717 N N . HIS A 1 88 ? -3.816 -6.456 -25.918 1.00 93.62 88 HIS A N 1
ATOM 718 C CA . HIS A 1 88 ? -4.328 -5.137 -25.551 1.00 93.62 88 HIS A CA 1
ATOM 719 C C . HIS A 1 88 ? -4.550 -5.020 -24.039 1.00 93.62 88 HIS A C 1
ATOM 721 O O . HIS A 1 88 ? -4.991 -5.959 -23.376 1.00 93.62 88 HIS A O 1
ATOM 727 N N . LEU A 1 89 ? -4.309 -3.821 -23.500 1.00 92.44 89 LEU A N 1
ATOM 728 C CA . LEU A 1 89 ? -4.441 -3.543 -22.068 1.00 92.44 89 LEU A CA 1
ATOM 729 C C . LEU A 1 89 ? -5.850 -3.853 -21.532 1.00 92.44 89 LEU A C 1
ATOM 731 O O . LEU A 1 89 ? -5.966 -4.358 -20.423 1.00 92.44 89 LEU A O 1
ATOM 735 N N . CYS A 1 90 ? -6.903 -3.609 -22.320 1.00 94.62 90 CYS A N 1
ATOM 736 C CA . CYS A 1 90 ? -8.289 -3.881 -21.925 1.00 94.62 90 CYS A CA 1
ATOM 737 C C . CYS A 1 90 ? -8.543 -5.367 -21.641 1.00 94.62 90 CYS A C 1
ATOM 739 O O . CYS A 1 90 ? -9.188 -5.697 -20.652 1.00 94.62 90 CYS A O 1
ATOM 741 N N . TYR A 1 91 ? -7.994 -6.264 -22.464 1.00 94.62 91 TYR A N 1
ATOM 742 C CA . TYR A 1 91 ? -8.103 -7.702 -22.215 1.00 94.62 91 TYR A CA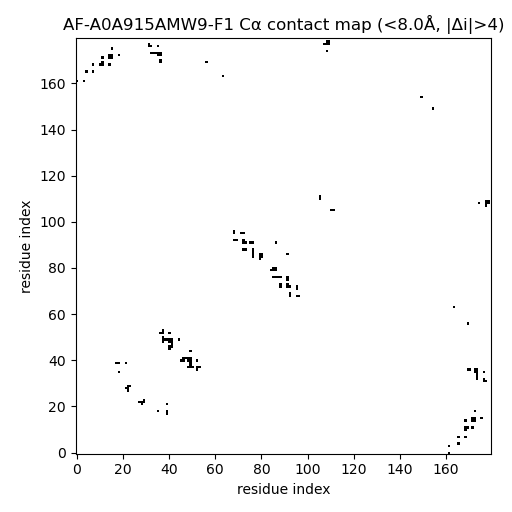 1
ATOM 743 C C . TYR A 1 91 ? -7.257 -8.122 -21.013 1.00 94.62 91 TYR A C 1
ATOM 745 O O . TYR A 1 91 ? -7.708 -8.929 -20.207 1.00 94.62 91 TYR A O 1
ATOM 753 N N . MET A 1 92 ? -6.074 -7.522 -20.838 1.00 95.06 92 MET A N 1
ATOM 754 C CA . MET A 1 92 ? -5.234 -7.795 -19.670 1.00 95.06 92 MET A CA 1
ATOM 755 C C . MET A 1 92 ? -5.912 -7.385 -18.355 1.00 95.06 92 MET A C 1
ATOM 757 O O . MET A 1 92 ? -5.835 -8.127 -17.382 1.00 95.06 92 MET A O 1
ATOM 761 N N . LEU A 1 93 ? -6.629 -6.255 -18.346 1.00 95.44 93 LEU A N 1
ATOM 762 C CA . LEU A 1 93 ? -7.441 -5.814 -17.207 1.00 95.44 93 LEU A CA 1
ATOM 763 C C . LEU A 1 93 ? -8.465 -6.877 -16.799 1.00 95.44 93 LEU A C 1
ATOM 765 O O . LEU A 1 93 ? -8.524 -7.244 -15.629 1.00 95.44 93 LEU A O 1
ATOM 769 N N . LEU A 1 94 ? -9.224 -7.408 -17.763 1.00 96.00 94 LEU A N 1
ATOM 770 C CA . LEU A 1 94 ? -10.217 -8.453 -17.497 1.00 96.00 94 LEU A CA 1
ATOM 771 C C . LEU A 1 94 ? -9.570 -9.728 -16.947 1.00 96.00 94 LEU A C 1
ATOM 773 O O . LEU A 1 94 ? -10.050 -10.273 -15.954 1.00 96.00 94 LEU A O 1
ATOM 777 N N . ILE A 1 95 ? -8.462 -10.169 -17.552 1.00 95.25 95 ILE A N 1
ATOM 778 C CA . ILE A 1 95 ? -7.720 -11.357 -17.108 1.00 95.25 95 ILE A CA 1
ATOM 779 C C . ILE A 1 95 ? -7.255 -11.179 -15.658 1.00 95.25 95 ILE A C 1
ATOM 781 O O . ILE A 1 95 ? -7.556 -12.014 -14.808 1.00 95.25 95 ILE A O 1
ATOM 785 N N . VAL A 1 96 ? -6.582 -10.067 -15.351 1.00 95.25 96 VAL A N 1
ATOM 786 C CA . VAL A 1 96 ? -6.066 -9.782 -14.004 1.00 95.25 96 VAL A CA 1
ATOM 787 C C . VAL A 1 96 ? -7.198 -9.706 -12.976 1.00 95.25 96 VAL A C 1
ATOM 789 O O . VAL A 1 96 ? -7.070 -10.277 -11.894 1.00 95.25 96 VAL A O 1
ATOM 792 N N . SER A 1 97 ? -8.325 -9.064 -13.299 1.00 94.00 97 SER A N 1
ATOM 793 C CA . SER A 1 97 ? -9.479 -9.000 -12.394 1.00 94.00 97 SER A CA 1
ATOM 794 C C . SER A 1 97 ? -10.062 -10.380 -12.080 1.00 94.00 97 SER A C 1
ATOM 796 O O . SER A 1 97 ? -10.325 -10.671 -10.913 1.00 94.00 97 SER A O 1
ATOM 798 N N . VAL A 1 98 ? -10.221 -11.246 -13.088 1.00 95.56 98 VAL A N 1
ATOM 799 C CA . VAL A 1 98 ? -10.706 -12.623 -12.887 1.00 95.56 98 VAL A CA 1
ATOM 800 C C . VAL A 1 98 ? -9.718 -13.436 -12.046 1.00 95.56 98 VAL A C 1
ATOM 802 O O . VAL A 1 98 ? -10.142 -14.177 -11.163 1.00 95.56 98 VAL A O 1
ATOM 805 N N . CYS A 1 99 ? -8.410 -13.260 -12.256 1.00 93.31 99 CYS A N 1
ATOM 806 C CA . CYS A 1 99 ? -7.379 -13.943 -11.473 1.00 93.31 99 CYS A CA 1
ATOM 807 C C . CYS A 1 99 ? -7.335 -13.499 -10.003 1.00 93.31 99 CYS A C 1
ATOM 809 O O . CYS A 1 99 ? -7.054 -14.324 -9.138 1.00 93.31 99 CYS A O 1
ATOM 811 N N . ILE A 1 100 ? -7.600 -12.222 -9.702 1.00 91.00 100 ILE A N 1
ATOM 812 C CA . ILE A 1 100 ? -7.585 -11.695 -8.325 1.00 91.00 100 ILE A CA 1
ATOM 813 C C . ILE A 1 100 ? -8.864 -12.067 -7.564 1.00 91.00 100 ILE A C 1
ATOM 815 O O . ILE A 1 100 ? -8.807 -12.293 -6.356 1.00 91.00 100 ILE A O 1
ATOM 819 N N . LEU A 1 101 ? -10.007 -12.173 -8.250 1.00 90.62 101 LEU A N 1
ATOM 820 C CA . LEU A 1 101 ? -11.306 -12.486 -7.647 1.00 90.62 101 LEU A CA 1
ATOM 821 C C . LEU A 1 101 ? -11.292 -13.658 -6.641 1.00 90.62 101 LEU A C 1
ATOM 823 O O . LEU A 1 101 ? -11.776 -13.445 -5.528 1.00 90.62 101 LEU A O 1
ATOM 827 N N . PRO A 1 102 ? -10.728 -14.852 -6.932 1.00 89.06 102 PRO A N 1
ATOM 828 C CA . PRO A 1 102 ? -10.705 -15.951 -5.965 1.00 89.06 102 PRO A CA 1
ATOM 829 C C . PRO A 1 102 ? -10.001 -15.577 -4.652 1.00 89.06 102 PRO A C 1
ATOM 831 O O . PRO A 1 102 ? -10.443 -15.983 -3.579 1.00 89.06 102 PRO A O 1
ATOM 834 N N . PHE A 1 103 ? -8.956 -14.748 -4.716 1.00 83.25 103 PHE A N 1
ATOM 835 C CA . PHE A 1 103 ? -8.219 -14.296 -3.535 1.00 83.25 103 PHE A CA 1
ATOM 836 C C . PHE A 1 103 ? -9.008 -13.287 -2.696 1.00 83.25 103 PHE A C 1
ATOM 838 O O . PHE A 1 103 ? -8.770 -13.176 -1.497 1.00 83.25 103 PHE A O 1
ATOM 845 N N . THR A 1 104 ? -9.988 -12.591 -3.280 1.00 83.69 104 THR A N 1
ATOM 846 C CA . THR A 1 104 ? -10.854 -11.668 -2.522 1.00 83.69 104 THR A CA 1
ATOM 847 C C . THR A 1 104 ? -11.823 -12.380 -1.577 1.00 83.69 104 THR A C 1
ATOM 849 O O . THR A 1 104 ? -12.355 -11.747 -0.666 1.00 83.69 104 THR A O 1
ATOM 852 N N . TYR A 1 105 ? -12.038 -13.690 -1.753 1.00 83.19 105 TYR A N 1
ATOM 853 C CA . TYR A 1 105 ? -12.860 -14.496 -0.846 1.00 83.19 105 TYR A CA 1
ATOM 854 C C . TYR A 1 105 ? -12.106 -14.958 0.407 1.00 83.19 105 TYR A C 1
ATOM 856 O O . TYR A 1 105 ? -12.734 -15.491 1.325 1.00 83.19 105 TYR A O 1
ATOM 864 N N . LEU A 1 106 ? -10.785 -14.753 0.471 1.00 79.62 106 LEU A N 1
ATOM 865 C CA . LEU A 1 106 ? -10.004 -15.041 1.671 1.00 79.62 106 LEU A CA 1
ATOM 866 C C . LEU A 1 106 ? -10.444 -14.112 2.806 1.00 79.62 106 LEU A C 1
ATOM 868 O O . LEU A 1 106 ? -10.641 -12.910 2.621 1.00 79.62 106 LEU A O 1
ATOM 872 N N . LYS A 1 107 ? -10.657 -14.697 3.985 1.00 71.56 107 LYS A N 1
ATOM 873 C CA . LYS A 1 107 ? -11.388 -14.048 5.075 1.00 71.56 107 LYS A CA 1
ATOM 874 C C . LYS A 1 107 ? -10.509 -13.102 5.887 1.00 71.56 107 LYS A C 1
ATOM 876 O O . LYS A 1 107 ? -10.994 -12.038 6.272 1.00 71.56 107 LYS A O 1
ATOM 881 N N . SER A 1 108 ? -9.262 -13.489 6.150 1.00 73.81 108 SER A N 1
ATOM 882 C CA . SER A 1 108 ? -8.334 -12.728 6.985 1.00 73.81 108 SER A CA 1
ATOM 883 C C . SER A 1 108 ? -6.903 -12.760 6.432 1.00 73.81 108 SER A C 1
ATOM 885 O O . SER A 1 108 ? -6.493 -13.791 5.895 1.00 73.81 108 SER A O 1
ATOM 887 N N . PRO A 1 109 ? -6.105 -11.682 6.600 1.00 71.25 109 PRO A N 1
ATOM 888 C CA . PRO A 1 109 ? -4.661 -11.684 6.339 1.00 71.25 109 PRO A CA 1
ATOM 889 C C . PRO A 1 109 ? -3.894 -12.833 7.007 1.00 71.25 109 PRO A C 1
ATOM 891 O O . PRO A 1 109 ? -2.877 -13.278 6.473 1.00 71.25 109 PRO A O 1
ATOM 894 N N . ALA A 1 110 ? -4.389 -13.342 8.140 1.00 75.94 110 ALA A N 1
ATOM 895 C CA . ALA A 1 110 ? -3.807 -14.496 8.822 1.00 75.94 110 ALA A CA 1
ATOM 896 C C . ALA A 1 110 ? -3.879 -15.786 7.981 1.00 75.94 110 ALA A C 1
ATOM 898 O O . ALA A 1 110 ? -2.967 -16.612 8.040 1.00 75.94 110 ALA A O 1
ATOM 899 N N . ASP A 1 111 ? -4.907 -15.932 7.140 1.00 78.94 111 ASP A N 1
ATOM 900 C CA . ASP A 1 111 ? -5.141 -17.143 6.343 1.00 78.94 111 ASP A CA 1
ATOM 901 C C . ASP A 1 111 ? -4.154 -17.280 5.164 1.00 78.94 111 ASP A C 1
ATOM 903 O O . ASP A 1 111 ? -3.985 -18.368 4.616 1.00 78.94 111 ASP A O 1
ATOM 907 N N . PHE A 1 112 ? -3.484 -16.192 4.760 1.00 79.56 112 PHE A N 1
ATOM 908 C CA . PHE A 1 112 ? -2.583 -16.158 3.596 1.00 79.56 112 PHE A CA 1
ATOM 909 C C . PHE A 1 112 ? -1.230 -15.491 3.878 1.00 79.56 112 PHE A C 1
ATOM 911 O O . PHE A 1 112 ? -0.588 -14.950 2.974 1.00 79.56 112 PHE A O 1
ATOM 918 N N . TRP A 1 113 ? -0.751 -15.574 5.121 1.00 83.44 113 TRP A N 1
ATOM 919 C CA . TRP A 1 113 ? 0.508 -14.957 5.562 1.00 83.44 113 TRP A CA 1
ATOM 920 C C . TRP A 1 113 ? 1.716 -15.294 4.664 1.00 83.44 113 TRP A C 1
ATOM 922 O O . TRP A 1 113 ? 2.562 -14.436 4.413 1.00 83.44 113 TRP A O 1
ATOM 932 N N . LEU A 1 114 ? 1.779 -16.513 4.115 1.00 86.06 114 LEU A N 1
ATOM 933 C CA . LEU A 1 114 ? 2.862 -16.949 3.228 1.00 86.06 114 LEU A CA 1
ATOM 934 C C . LEU A 1 114 ? 2.922 -16.109 1.943 1.00 86.06 114 LEU A C 1
ATOM 936 O O . LEU A 1 114 ? 4.010 -15.742 1.500 1.00 86.06 114 LEU A O 1
ATOM 940 N N . VAL A 1 115 ? 1.769 -15.738 1.376 1.00 85.50 115 VAL A N 1
ATOM 941 C CA . VAL A 1 115 ? 1.695 -14.860 0.195 1.00 85.50 115 VAL A CA 1
ATOM 942 C C . VAL A 1 115 ? 2.296 -13.491 0.512 1.00 85.50 115 VAL A C 1
ATOM 944 O O . VAL A 1 115 ? 3.025 -12.934 -0.308 1.00 85.50 115 VAL A O 1
ATOM 947 N N . ILE A 1 116 ? 2.048 -12.975 1.721 1.00 84.56 116 ILE A N 1
ATOM 948 C CA . ILE A 1 116 ? 2.595 -11.695 2.190 1.00 84.56 116 ILE A CA 1
ATOM 949 C C . ILE A 1 116 ? 4.124 -11.775 2.280 1.00 84.56 116 ILE A C 1
ATOM 951 O O . ILE A 1 116 ? 4.816 -10.901 1.760 1.00 84.56 116 ILE A O 1
ATOM 955 N N . VAL A 1 117 ? 4.662 -12.842 2.875 1.00 89.69 117 VAL A N 1
ATOM 956 C CA . VAL A 1 117 ? 6.115 -13.036 3.012 1.00 89.69 117 VAL A CA 1
ATOM 957 C C . VAL A 1 117 ? 6.799 -13.146 1.647 1.00 89.69 117 VAL A C 1
ATOM 959 O O . VAL A 1 117 ? 7.815 -12.487 1.419 1.00 89.69 117 VAL A O 1
ATOM 962 N N . ILE A 1 118 ? 6.227 -13.915 0.713 1.00 92.19 118 ILE A N 1
ATOM 963 C CA . ILE A 1 118 ? 6.751 -14.008 -0.658 1.00 92.19 118 ILE A CA 1
ATOM 964 C C . ILE A 1 118 ? 6.719 -12.637 -1.339 1.00 92.19 118 ILE A C 1
ATOM 966 O O . ILE A 1 118 ? 7.718 -12.225 -1.926 1.00 92.19 118 ILE A O 1
ATOM 970 N N . ALA A 1 119 ? 5.612 -11.898 -1.229 1.00 89.88 119 ALA A N 1
ATOM 971 C CA . ALA A 1 119 ? 5.494 -10.568 -1.822 1.00 89.88 119 ALA A CA 1
ATOM 972 C C . ALA A 1 119 ? 6.552 -9.591 -1.273 1.00 89.88 119 ALA A C 1
ATOM 974 O O . ALA A 1 119 ? 7.153 -8.829 -2.038 1.00 89.88 119 ALA A O 1
ATOM 975 N N . MET A 1 120 ? 6.834 -9.642 0.032 1.00 91.81 120 MET A N 1
ATOM 976 C CA . MET A 1 120 ? 7.903 -8.851 0.650 1.00 91.81 120 MET A CA 1
ATOM 977 C C . MET A 1 120 ? 9.283 -9.234 0.102 1.00 91.81 120 MET A C 1
ATOM 979 O O . MET A 1 120 ? 10.050 -8.350 -0.281 1.00 91.81 120 MET A O 1
ATOM 983 N N . ALA A 1 121 ? 9.583 -10.532 -0.006 1.00 95.38 121 ALA A N 1
ATOM 984 C CA . ALA A 1 121 ? 10.843 -11.011 -0.572 1.00 95.38 121 ALA A CA 1
ATOM 985 C C . ALA A 1 121 ? 11.018 -10.578 -2.039 1.00 95.38 121 ALA A C 1
ATOM 987 O O . ALA A 1 121 ? 12.065 -10.040 -2.401 1.00 95.38 121 ALA A O 1
ATOM 988 N N . CYS A 1 122 ? 9.979 -10.721 -2.869 1.00 95.19 122 CYS A N 1
ATOM 989 C CA . CYS A 1 122 ? 9.992 -10.250 -4.256 1.00 95.19 122 CYS A CA 1
ATOM 990 C C . CYS A 1 122 ? 10.237 -8.740 -4.351 1.00 95.19 122 CYS A C 1
ATOM 992 O O . CYS A 1 122 ? 10.984 -8.297 -5.221 1.00 95.19 122 CYS A O 1
ATOM 994 N N . THR A 1 123 ? 9.655 -7.951 -3.444 1.00 94.00 123 THR A N 1
ATOM 995 C CA . THR A 1 123 ? 9.864 -6.497 -3.403 1.00 94.00 123 THR A CA 1
ATOM 996 C C . THR A 1 123 ? 11.317 -6.152 -3.072 1.00 94.00 123 THR A C 1
ATOM 998 O O . THR A 1 123 ? 11.899 -5.292 -3.728 1.00 94.00 123 THR A O 1
ATOM 1001 N N . LEU A 1 124 ? 11.938 -6.847 -2.111 1.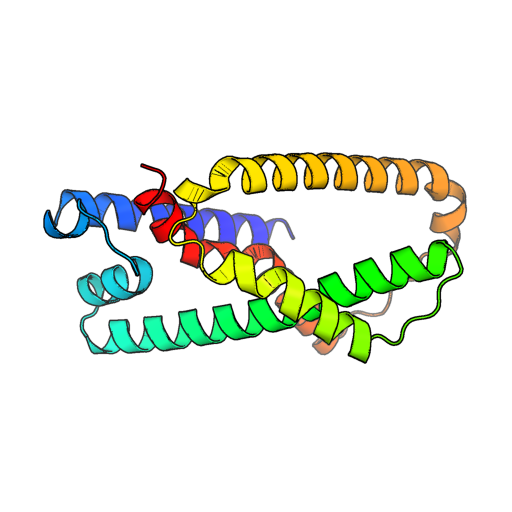00 96.44 124 LEU A N 1
ATOM 1002 C CA . LEU A 1 124 ? 13.355 -6.652 -1.775 1.00 96.44 124 LEU A CA 1
ATOM 1003 C C . LEU A 1 124 ? 14.272 -6.982 -2.957 1.00 96.44 124 LEU A C 1
ATOM 1005 O O . LEU A 1 124 ? 15.175 -6.205 -3.270 1.00 96.44 124 LEU A O 1
ATOM 1009 N N . VAL A 1 125 ? 14.009 -8.097 -3.645 1.00 97.00 125 VAL A N 1
ATOM 1010 C CA . VAL A 1 125 ? 14.750 -8.475 -4.855 1.00 97.00 125 VAL A CA 1
ATOM 1011 C C . VAL A 1 125 ? 14.567 -7.421 -5.948 1.00 97.00 125 VAL A C 1
ATOM 1013 O O . VAL A 1 125 ? 15.553 -6.976 -6.528 1.00 97.00 125 VAL A O 1
ATOM 1016 N N . ALA A 1 126 ? 13.337 -6.965 -6.196 1.00 95.19 126 ALA A N 1
ATOM 1017 C CA . ALA A 1 126 ? 13.053 -5.944 -7.201 1.00 95.19 126 ALA A CA 1
ATOM 1018 C C . ALA A 1 126 ? 13.778 -4.621 -6.908 1.00 95.19 126 ALA A C 1
ATOM 1020 O O . ALA A 1 126 ? 14.383 -4.045 -7.810 1.00 95.19 126 ALA A O 1
ATOM 1021 N N . VAL A 1 127 ? 13.779 -4.160 -5.654 1.00 96.12 127 VAL A N 1
ATOM 1022 C CA . VAL A 1 127 ? 14.524 -2.958 -5.244 1.00 96.12 127 VAL A CA 1
ATOM 1023 C C . VAL A 1 127 ? 16.027 -3.144 -5.464 1.00 96.12 127 VAL A C 1
ATOM 1025 O O . VAL A 1 127 ? 16.674 -2.248 -6.006 1.00 96.12 127 VAL A O 1
ATOM 1028 N N . GLY A 1 128 ? 16.578 -4.308 -5.107 1.00 97.19 128 GLY A N 1
ATOM 1029 C CA . GLY A 1 128 ? 17.985 -4.631 -5.355 1.00 97.19 128 GLY A CA 1
ATOM 1030 C C . GLY A 1 128 ? 18.344 -4.603 -6.843 1.00 97.19 128 GLY A C 1
ATOM 1031 O O . GLY A 1 128 ? 19.339 -3.985 -7.220 1.00 97.19 128 GLY A O 1
ATOM 1032 N N . LEU A 1 129 ? 17.502 -5.201 -7.692 1.00 96.06 129 LEU A N 1
ATOM 1033 C CA . LEU A 1 129 ? 17.670 -5.178 -9.146 1.00 96.06 129 LEU A CA 1
ATOM 1034 C C . LEU A 1 129 ? 17.606 -3.752 -9.701 1.00 96.06 129 LEU A C 1
ATOM 1036 O O . LEU A 1 129 ? 18.464 -3.387 -10.493 1.00 96.06 129 LEU A O 1
ATOM 1040 N N . ILE A 1 130 ? 16.658 -2.924 -9.249 1.00 95.12 130 ILE A N 1
ATOM 1041 C CA . ILE A 1 130 ? 16.550 -1.520 -9.680 1.00 95.12 130 ILE A CA 1
ATOM 1042 C C . ILE A 1 130 ? 17.828 -0.746 -9.337 1.00 95.12 130 ILE A C 1
ATOM 1044 O O . ILE A 1 130 ? 18.360 -0.042 -10.193 1.00 95.12 130 ILE A O 1
ATOM 1048 N N . ILE A 1 131 ? 18.344 -0.884 -8.111 1.00 95.69 131 ILE A N 1
ATOM 1049 C CA . ILE A 1 131 ? 19.577 -0.202 -7.689 1.00 95.69 131 ILE A CA 1
ATOM 1050 C C . ILE A 1 131 ? 20.770 -0.671 -8.533 1.00 95.69 131 ILE A C 1
ATOM 1052 O O . ILE A 1 131 ? 21.552 0.160 -8.995 1.00 95.69 131 ILE A O 1
ATOM 1056 N N . ALA A 1 132 ? 20.893 -1.980 -8.769 1.00 96.31 132 ALA A N 1
ATOM 1057 C CA . ALA A 1 132 ? 21.959 -2.540 -9.594 1.00 96.31 132 ALA A CA 1
ATOM 1058 C C . ALA A 1 132 ? 21.877 -2.049 -11.050 1.00 96.31 132 ALA A C 1
ATOM 1060 O O . ALA A 1 132 ? 22.879 -1.581 -11.586 1.00 96.31 132 ALA A O 1
ATOM 1061 N N . SER A 1 133 ? 20.691 -2.085 -11.668 1.00 93.38 133 SER A N 1
ATOM 1062 C CA . SER A 1 133 ? 20.464 -1.597 -13.034 1.00 93.38 133 SER A CA 1
ATOM 1063 C C . SER A 1 133 ? 20.812 -0.116 -13.174 1.00 93.38 133 SER A C 1
ATOM 1065 O O . SER A 1 133 ? 21.572 0.249 -14.064 1.00 93.38 133 SER A O 1
ATOM 1067 N N . VAL A 1 134 ? 20.348 0.733 -12.249 1.00 93.25 134 VAL A N 1
ATOM 1068 C CA . VAL A 1 134 ? 20.694 2.165 -12.253 1.00 93.25 134 VAL A CA 1
ATOM 1069 C C . VAL A 1 134 ? 22.204 2.373 -12.106 1.00 93.25 134 VAL A C 1
ATOM 1071 O O . VAL A 1 134 ? 22.760 3.253 -12.757 1.00 93.25 134 VAL A O 1
ATOM 1074 N N . GLY A 1 135 ? 22.878 1.567 -11.279 1.00 94.44 135 GLY A N 1
ATOM 1075 C CA . GLY A 1 135 ? 24.331 1.629 -11.112 1.00 94.44 135 GLY A CA 1
ATOM 1076 C C . GLY A 1 135 ? 25.104 1.284 -12.388 1.00 94.44 135 GLY A C 1
ATOM 1077 O O . GLY A 1 135 ? 26.069 1.974 -12.716 1.00 94.44 135 GLY A O 1
ATOM 1078 N N . LEU A 1 136 ? 24.665 0.258 -13.122 1.00 95.06 136 LEU A N 1
ATOM 1079 C CA . LEU A 1 136 ? 25.278 -0.154 -14.391 1.00 95.06 136 LEU A CA 1
ATOM 1080 C C . LEU A 1 136 ? 25.044 0.880 -15.504 1.00 95.06 136 LEU A C 1
ATOM 1082 O O . LEU A 1 136 ? 25.972 1.215 -16.242 1.00 95.06 136 LEU A O 1
ATOM 1086 N N . ASP A 1 137 ? 23.837 1.444 -15.572 1.00 94.12 137 ASP A N 1
ATOM 1087 C CA . ASP A 1 137 ? 23.435 2.372 -16.635 1.00 94.12 137 ASP A CA 1
ATOM 1088 C C . ASP A 1 137 ? 23.785 3.844 -16.337 1.00 94.12 137 ASP A C 1
ATOM 1090 O O . ASP A 1 137 ? 23.607 4.720 -17.190 1.00 94.12 137 ASP A O 1
ATOM 1094 N N . LEU A 1 138 ? 24.336 4.145 -15.152 1.00 91.88 138 LEU A N 1
ATOM 1095 C CA . LEU A 1 138 ? 24.578 5.511 -14.671 1.00 91.88 138 LEU A CA 1
ATOM 1096 C C . LEU A 1 138 ? 25.374 6.366 -15.668 1.00 91.88 138 LEU A C 1
ATOM 1098 O O . LEU A 1 138 ? 25.031 7.523 -15.921 1.00 91.88 138 LEU A O 1
ATOM 1102 N N . SER A 1 139 ? 26.427 5.788 -16.248 1.00 89.31 139 SER A N 1
ATOM 1103 C CA . SER A 1 139 ? 27.326 6.485 -17.177 1.00 89.31 139 SER A CA 1
ATOM 1104 C C . SER A 1 139 ? 26.636 6.926 -18.477 1.00 89.31 139 SER A C 1
ATOM 1106 O O . SER A 1 139 ? 27.011 7.951 -19.057 1.00 89.31 139 SER A O 1
ATOM 1108 N N . ALA A 1 140 ? 25.607 6.193 -18.910 1.00 90.94 140 ALA A N 1
ATOM 1109 C CA . ALA A 1 140 ? 24.797 6.518 -20.077 1.00 90.94 140 ALA A CA 1
ATOM 1110 C C . ALA A 1 140 ? 23.630 7.449 -19.710 1.00 90.94 140 ALA A C 1
ATOM 1112 O O . ALA A 1 140 ? 23.383 8.434 -20.411 1.00 90.94 140 ALA A O 1
ATOM 1113 N N . CYS A 1 141 ? 22.949 7.186 -18.590 1.00 87.25 141 CYS A N 1
ATOM 1114 C CA . CYS A 1 141 ? 21.759 7.925 -18.170 1.00 87.25 141 CYS A CA 1
ATOM 1115 C C . CYS A 1 141 ? 22.054 9.356 -17.714 1.00 87.25 141 CYS A C 1
ATOM 1117 O O . CYS A 1 141 ? 21.246 10.244 -17.979 1.00 87.25 141 CYS A O 1
ATOM 1119 N N . ILE A 1 142 ? 23.203 9.620 -17.076 1.00 89.25 142 ILE A N 1
ATOM 1120 C CA . ILE A 1 142 ? 23.495 10.946 -16.500 1.00 89.25 142 ILE A CA 1
ATOM 1121 C C . ILE A 1 142 ? 23.492 12.071 -17.546 1.00 89.25 142 ILE A C 1
ATOM 1123 O O . ILE A 1 142 ? 23.128 13.203 -17.241 1.00 89.25 142 ILE A O 1
ATOM 1127 N N . LYS A 1 143 ? 23.846 11.752 -18.797 1.00 88.56 143 LYS A N 1
ATOM 1128 C CA . LYS A 1 143 ? 23.883 12.710 -19.914 1.00 88.56 143 LYS A CA 1
ATOM 1129 C C . LYS A 1 143 ? 22.493 13.080 -20.442 1.00 88.56 143 LYS A C 1
ATOM 1131 O O . LYS A 1 143 ? 22.369 14.069 -21.152 1.00 88.56 143 LYS A O 1
ATOM 1136 N N . GLN A 1 144 ? 21.478 12.275 -20.130 1.00 88.81 144 GLN A N 1
ATOM 1137 C CA . GLN A 1 144 ? 20.105 12.392 -20.634 1.00 88.81 144 GLN A CA 1
ATOM 1138 C C . GLN A 1 144 ? 19.141 12.965 -19.581 1.00 88.81 144 GLN A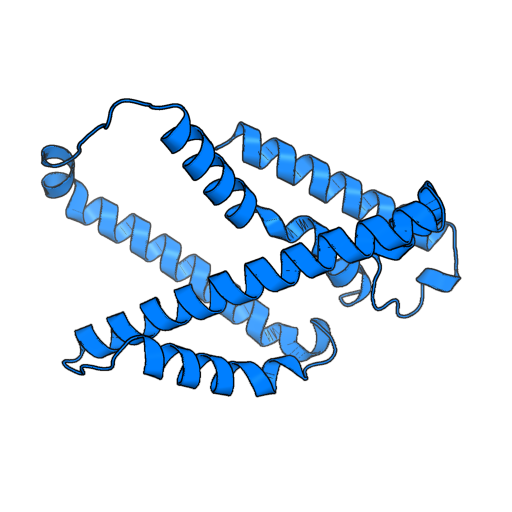 C 1
ATOM 1140 O O . GLN A 1 144 ? 17.950 13.092 -19.846 1.00 88.81 144 GLN A O 1
ATOM 1145 N N . VAL A 1 145 ? 19.620 13.278 -18.371 1.00 87.50 145 VAL A N 1
ATOM 1146 C CA . VAL A 1 145 ? 18.756 13.763 -17.290 1.00 87.50 145 VAL A CA 1
ATOM 1147 C C . VAL A 1 145 ? 18.224 15.159 -17.613 1.00 87.50 145 VAL A C 1
ATOM 1149 O O . VAL A 1 145 ? 18.986 16.115 -17.749 1.00 87.50 145 VAL A O 1
ATOM 1152 N N . GLU A 1 146 ? 16.900 15.280 -17.655 1.00 88.88 146 GLU A N 1
ATOM 1153 C CA . GLU A 1 146 ? 16.185 16.547 -17.773 1.00 88.88 146 GLU A CA 1
ATOM 1154 C C . GLU A 1 146 ? 15.538 16.915 -16.429 1.00 88.88 146 GLU A C 1
ATOM 1156 O O . GLU A 1 146 ? 14.857 16.098 -15.805 1.00 88.88 146 GLU A O 1
ATOM 1161 N N . TYR A 1 147 ? 15.727 18.161 -15.987 1.00 85.88 147 TYR A N 1
ATOM 1162 C CA . TYR A 1 147 ? 15.082 18.706 -14.791 1.00 85.88 147 TYR A CA 1
ATOM 1163 C C . TYR A 1 147 ? 13.982 19.693 -15.206 1.00 85.88 147 TYR A C 1
ATOM 1165 O O . TYR A 1 147 ? 14.284 20.857 -15.492 1.00 85.88 147 TYR A O 1
ATOM 1173 N N . PRO A 1 148 ? 12.708 19.263 -15.263 1.00 85.12 148 PRO A N 1
ATOM 1174 C CA . PRO A 1 148 ? 11.619 20.146 -15.653 1.00 85.12 148 PRO A CA 1
ATOM 1175 C C . PRO A 1 148 ? 11.411 21.255 -14.614 1.00 85.12 148 PRO A C 1
ATOM 1177 O O . PRO A 1 148 ? 11.637 21.076 -13.415 1.00 85.12 148 PRO A O 1
ATOM 1180 N N . LYS A 1 149 ? 10.941 22.420 -15.071 1.00 87.62 149 LYS A N 1
ATOM 1181 C CA . LYS A 1 149 ? 10.604 23.540 -14.182 1.00 87.62 149 LYS A CA 1
ATOM 1182 C C . LYS A 1 149 ? 9.452 23.148 -13.261 1.00 87.62 149 LYS A C 1
ATOM 1184 O O . LYS A 1 149 ? 8.429 22.661 -13.731 1.00 87.62 149 LYS A O 1
ATOM 1189 N N . ILE A 1 150 ? 9.602 23.419 -11.967 1.00 86.56 150 ILE A N 1
ATOM 1190 C CA . ILE A 1 150 ? 8.585 23.110 -10.960 1.00 86.56 150 ILE A CA 1
ATOM 1191 C C . ILE A 1 150 ? 7.354 23.990 -11.198 1.00 86.56 150 ILE A C 1
ATOM 1193 O O . ILE A 1 150 ? 7.426 25.215 -11.104 1.00 86.56 150 ILE A O 1
ATOM 1197 N N . SER A 1 151 ? 6.215 23.357 -11.469 1.00 93.31 151 SER A N 1
ATOM 1198 C CA . SER A 1 151 ? 4.900 24.002 -11.479 1.00 93.31 151 SER A CA 1
ATOM 1199 C C . SER A 1 151 ? 4.048 23.523 -10.304 1.00 93.31 151 SER A C 1
ATOM 1201 O O . SER A 1 151 ? 4.212 22.404 -9.813 1.00 93.31 151 SER A O 1
ATOM 1203 N N . PHE A 1 152 ? 3.101 24.354 -9.865 1.00 93.19 152 PHE A N 1
ATOM 1204 C CA . PHE A 1 152 ? 2.187 24.003 -8.772 1.00 93.19 152 PHE A CA 1
ATOM 1205 C C . PHE A 1 152 ? 1.414 22.704 -9.054 1.00 93.19 152 PHE A C 1
ATOM 1207 O O . PHE A 1 152 ? 1.316 21.838 -8.188 1.00 93.19 152 PHE A O 1
ATOM 1214 N N . LEU A 1 153 ? 0.928 22.528 -10.288 1.00 93.12 153 LEU A N 1
ATOM 1215 C CA . LEU A 1 153 ? 0.194 21.327 -10.692 1.00 93.12 153 LEU A CA 1
ATOM 1216 C C . LEU A 1 153 ? 1.069 20.067 -10.591 1.00 93.12 153 LEU A C 1
ATOM 1218 O O . LEU A 1 153 ? 0.625 19.051 -10.065 1.00 93.12 153 LEU A O 1
ATOM 1222 N N . GLN A 1 154 ? 2.322 20.129 -11.050 1.00 90.19 154 GLN A N 1
ATOM 1223 C CA . GLN A 1 154 ? 3.254 19.000 -10.945 1.00 90.19 154 GLN A CA 1
ATOM 1224 C C . GLN A 1 154 ? 3.609 18.678 -9.489 1.00 90.19 154 GLN A C 1
ATOM 1226 O O . GLN A 1 154 ? 3.749 17.504 -9.138 1.00 90.19 154 GLN A O 1
ATOM 1231 N N . ALA A 1 155 ? 3.713 19.697 -8.631 1.00 89.69 155 ALA A N 1
ATOM 1232 C CA . ALA A 1 155 ? 3.912 19.500 -7.199 1.00 89.69 155 ALA A CA 1
ATOM 1233 C C . ALA A 1 155 ? 2.709 18.786 -6.556 1.00 89.69 155 ALA A C 1
ATOM 1235 O O . ALA A 1 155 ? 2.900 17.830 -5.805 1.00 89.69 155 ALA A O 1
ATOM 1236 N N . LEU A 1 156 ? 1.479 19.183 -6.905 1.00 92.56 156 LEU A N 1
ATOM 1237 C CA . LEU A 1 156 ? 0.253 18.541 -6.423 1.00 92.56 156 LEU A CA 1
ATOM 1238 C C . LEU A 1 156 ? 0.120 17.087 -6.913 1.00 92.56 156 LEU A C 1
ATOM 1240 O O . LEU A 1 156 ? -0.210 16.198 -6.131 1.00 92.56 156 LEU A O 1
ATOM 1244 N N . LEU A 1 157 ? 0.438 16.820 -8.184 1.00 91.81 157 LEU A N 1
ATOM 1245 C CA . LEU A 1 157 ? 0.448 15.459 -8.741 1.00 91.81 157 LEU A CA 1
ATOM 1246 C C . LEU A 1 157 ? 1.493 14.565 -8.051 1.00 91.81 157 LEU A C 1
ATOM 1248 O O . LEU A 1 157 ? 1.232 13.394 -7.758 1.00 91.81 157 LEU A O 1
ATOM 1252 N N . SER A 1 158 ? 2.665 15.126 -7.743 1.00 90.38 158 SER A N 1
ATOM 1253 C CA . SER A 1 158 ? 3.711 14.422 -6.996 1.00 90.38 158 SER A CA 1
ATOM 1254 C C . SER A 1 158 ? 3.262 14.116 -5.567 1.00 90.38 158 SER A C 1
ATOM 1256 O O . SER A 1 158 ? 3.467 12.999 -5.095 1.00 90.38 158 SER A O 1
ATOM 1258 N N . LEU A 1 159 ? 2.600 15.067 -4.896 1.00 90.25 159 LEU A N 1
ATOM 1259 C CA . LEU A 1 159 ? 2.027 14.860 -3.565 1.00 90.25 159 LEU A CA 1
ATOM 1260 C C . LEU A 1 159 ? 1.029 13.699 -3.561 1.00 90.25 159 LEU A C 1
ATOM 1262 O O . LEU A 1 159 ? 1.179 12.794 -2.746 1.00 90.25 159 LEU A O 1
ATOM 1266 N N . GLY A 1 160 ? 0.087 13.665 -4.510 1.00 90.31 160 GLY A N 1
ATOM 1267 C CA . GLY A 1 160 ? -0.882 12.569 -4.618 1.00 90.31 160 GLY A CA 1
ATOM 1268 C C . GLY A 1 160 ? -0.223 11.203 -4.846 1.00 90.31 160 GLY A C 1
ATOM 1269 O O . GLY A 1 160 ? -0.650 10.203 -4.274 1.00 90.31 160 GLY A O 1
ATOM 1270 N N . THR A 1 161 ? 0.872 11.160 -5.612 1.00 90.50 161 THR A N 1
ATOM 1271 C CA . THR A 1 161 ? 1.661 9.929 -5.800 1.00 90.50 161 THR A CA 1
ATOM 1272 C C . THR A 1 161 ? 2.292 9.459 -4.487 1.00 90.50 161 THR A C 1
ATOM 1274 O O . THR A 1 161 ? 2.254 8.267 -4.176 1.00 90.50 161 THR A O 1
ATOM 1277 N N . PHE A 1 162 ? 2.839 10.380 -3.686 1.00 90.19 162 PHE A N 1
ATOM 1278 C CA . PHE A 1 162 ? 3.380 10.042 -2.369 1.00 90.19 162 PHE A CA 1
ATOM 1279 C C . PHE A 1 162 ? 2.284 9.616 -1.388 1.00 90.19 162 PHE A C 1
ATOM 1281 O O . PHE A 1 162 ? 2.453 8.612 -0.703 1.00 90.19 162 PHE A O 1
ATOM 1288 N N . GLU A 1 163 ? 1.155 10.320 -1.332 1.00 89.06 163 GLU A N 1
ATOM 1289 C CA . GLU A 1 163 ? 0.034 9.937 -0.467 1.00 89.06 163 GLU A CA 1
ATOM 1290 C C . GLU A 1 163 ? -0.498 8.544 -0.808 1.00 89.06 163 GLU A C 1
ATOM 1292 O O . GLU A 1 163 ? -0.738 7.749 0.099 1.00 89.06 163 GLU A O 1
ATOM 1297 N N . PHE A 1 164 ? -0.603 8.212 -2.100 1.00 88.69 164 PHE A N 1
ATOM 1298 C CA . PHE A 1 164 ? -0.946 6.863 -2.548 1.00 88.69 164 PHE A CA 1
ATOM 1299 C C . PHE A 1 164 ? 0.091 5.827 -2.088 1.00 88.69 164 PHE A C 1
ATOM 1301 O O . PHE A 1 164 ? -0.280 4.788 -1.541 1.00 88.69 164 PHE A O 1
ATOM 1308 N N . ALA A 1 165 ? 1.388 6.119 -2.240 1.00 89.38 165 ALA A N 1
ATOM 1309 C CA . ALA A 1 165 ? 2.460 5.209 -1.833 1.00 89.38 165 ALA A CA 1
ATOM 1310 C C . ALA A 1 165 ? 2.469 4.922 -0.316 1.00 89.38 165 ALA A C 1
ATOM 1312 O O . ALA A 1 165 ? 2.816 3.815 0.093 1.00 89.38 165 ALA A O 1
ATOM 1313 N N . PHE A 1 166 ? 2.056 5.886 0.515 1.00 88.00 166 PHE A N 1
ATOM 1314 C CA . PHE A 1 166 ? 2.000 5.756 1.979 1.00 88.00 166 PHE A CA 1
ATOM 1315 C C . PHE A 1 166 ? 0.582 5.486 2.537 1.00 88.00 166 PHE A C 1
ATOM 1317 O O . PHE A 1 166 ? 0.376 5.530 3.751 1.00 88.00 166 PHE A O 1
ATOM 1324 N N . ASN A 1 167 ? -0.398 5.144 1.692 1.00 85.94 167 ASN A N 1
ATOM 1325 C CA . ASN A 1 167 ? -1.825 5.041 2.049 1.00 85.94 167 ASN A CA 1
ATOM 1326 C C . ASN A 1 167 ? -2.212 3.870 2.997 1.00 85.94 167 ASN A C 1
ATOM 1328 O O . ASN A 1 167 ? -3.362 3.753 3.428 1.00 85.94 167 ASN A O 1
ATOM 1332 N N . GLY A 1 168 ? -1.277 2.998 3.380 1.00 83.38 168 GLY A N 1
ATOM 1333 C CA . GLY A 1 168 ? -1.578 1.741 4.086 1.00 83.38 168 GLY A CA 1
ATOM 1334 C C . GLY A 1 168 ? -1.993 1.857 5.561 1.00 83.38 168 GLY A C 1
ATOM 1335 O O . GLY A 1 168 ? -2.533 0.903 6.120 1.00 83.38 168 GLY A O 1
ATOM 1336 N N . HIS A 1 169 ? -1.780 3.004 6.213 1.00 87.06 169 HIS A N 1
ATOM 1337 C CA . HIS A 1 169 ? -1.897 3.110 7.675 1.00 87.06 169 HIS A CA 1
ATOM 1338 C C . HIS A 1 169 ? -3.297 2.805 8.245 1.00 87.06 169 HIS A C 1
ATOM 1340 O O . HIS A 1 169 ? -3.408 2.267 9.342 1.00 87.06 169 HIS A O 1
ATOM 1346 N N . HIS A 1 170 ? -4.374 3.056 7.495 1.00 86.50 170 HIS A N 1
ATOM 1347 C CA . HIS A 1 170 ? -5.753 2.826 7.940 1.00 86.50 170 HIS A CA 1
ATOM 1348 C C . HIS A 1 170 ? -6.067 1.332 8.135 1.00 86.50 170 HIS A C 1
ATOM 1350 O O . HIS A 1 170 ? -7.009 0.978 8.845 1.00 86.50 170 HIS A O 1
ATOM 1356 N N . VAL A 1 171 ? -5.262 0.456 7.525 1.00 87.69 171 VAL A N 1
ATOM 1357 C CA . VAL A 1 171 ? -5.368 -1.003 7.631 1.00 87.69 171 VAL A CA 1
ATOM 1358 C C . VAL A 1 171 ? -4.614 -1.530 8.858 1.00 87.69 171 VAL A C 1
ATOM 1360 O O . VAL A 1 171 ? -4.891 -2.642 9.298 1.00 87.69 171 VAL A O 1
ATOM 1363 N N . PHE A 1 172 ? -3.718 -0.743 9.472 1.00 88.62 172 PHE A N 1
ATOM 1364 C CA . PHE A 1 172 ? -2.882 -1.202 10.592 1.00 88.62 172 PHE A CA 1
ATOM 1365 C C . PHE A 1 172 ? -3.691 -1.761 11.766 1.00 88.62 172 PHE A C 1
ATOM 1367 O O . PHE A 1 172 ? -3.365 -2.865 12.195 1.00 88.62 172 PHE A O 1
ATOM 1374 N N . PRO A 1 173 ? -4.779 -1.117 12.236 1.00 89.25 173 PRO A N 1
ATOM 1375 C CA . PRO A 1 173 ? -5.617 -1.704 13.278 1.00 89.25 173 PRO A CA 1
ATOM 1376 C C . PRO A 1 173 ? -6.215 -3.064 12.895 1.00 89.25 173 PRO A C 1
ATOM 1378 O O . PRO A 1 173 ? -6.387 -3.911 13.759 1.00 89.25 173 PRO A O 1
ATOM 1381 N N . THR A 1 174 ? -6.506 -3.290 11.609 1.00 88.00 174 THR A N 1
ATOM 1382 C CA . THR A 1 174 ? -7.013 -4.579 11.098 1.00 88.00 174 THR A CA 1
ATOM 1383 C C . THR A 1 174 ? -5.918 -5.636 11.141 1.00 88.00 174 THR A C 1
ATOM 1385 O O . THR A 1 174 ? -6.118 -6.693 11.720 1.00 88.00 174 THR A O 1
ATOM 1388 N N . ILE A 1 175 ? -4.723 -5.321 10.631 1.00 86.12 175 ILE A N 1
ATOM 1389 C CA . ILE A 1 175 ? -3.563 -6.227 10.665 1.00 86.12 175 ILE A CA 1
ATOM 1390 C C . ILE A 1 175 ? -3.196 -6.581 12.112 1.00 86.12 175 ILE A C 1
ATOM 1392 O O . ILE A 1 175 ? -3.050 -7.749 12.445 1.00 86.12 175 ILE A O 1
ATOM 1396 N N . GLN A 1 176 ? -3.104 -5.584 12.995 1.00 85.88 176 GLN A N 1
ATOM 1397 C CA . GLN A 1 176 ? -2.822 -5.781 14.421 1.00 85.88 176 GLN A CA 1
ATOM 1398 C C . GLN A 1 176 ? -3.939 -6.508 15.173 1.00 85.88 176 GLN A C 1
ATOM 1400 O O . GLN A 1 176 ? -3.730 -6.955 16.295 1.00 85.88 176 GLN A O 1
ATOM 1405 N N . HIS A 1 177 ? -5.150 -6.548 14.634 1.00 85.38 177 HIS A N 1
ATOM 1406 C CA . HIS A 1 177 ? -6.236 -7.282 15.258 1.00 85.38 177 HIS A CA 1
ATOM 1407 C C . HIS A 1 177 ? -6.294 -8.731 14.775 1.00 85.38 177 HIS A C 1
ATOM 1409 O O . HIS A 1 177 ? -6.532 -9.618 15.584 1.00 85.38 177 HIS A O 1
ATOM 1415 N N . ASP A 1 178 ? -6.041 -8.954 13.485 1.00 82.44 178 ASP A N 1
ATOM 1416 C CA . ASP A 1 178 ? -6.178 -10.257 12.837 1.00 82.44 178 ASP A CA 1
ATOM 1417 C C . ASP A 1 178 ? -4.906 -11.120 12.915 1.00 82.44 178 ASP A C 1
ATOM 1419 O O . ASP A 1 178 ? -4.996 -12.335 12.776 1.00 82.44 178 ASP A O 1
ATOM 1423 N N . MET A 1 179 ? -3.725 -10.518 13.108 1.00 72.69 179 MET A N 1
ATOM 1424 C CA . MET A 1 179 ? -2.434 -11.228 13.194 1.00 72.69 179 MET A CA 1
ATOM 1425 C C . MET A 1 179 ? -1.926 -11.443 14.632 1.00 72.69 179 MET A C 1
ATOM 1427 O O . MET A 1 179 ? -0.754 -11.777 14.812 1.00 72.69 179 MET A O 1
ATOM 1431 N N . TYR A 1 180 ? -2.775 -11.223 15.640 1.00 60.69 180 TYR A N 1
ATOM 1432 C CA . TYR A 1 180 ? -2.476 -11.445 17.061 1.00 60.69 180 TYR A CA 1
ATOM 1433 C C . TYR A 1 180 ? -3.244 -12.632 17.635 1.00 60.69 180 TYR A C 1
ATOM 1435 O O . TYR A 1 180 ? -4.386 -12.869 17.184 1.00 60.69 180 TYR A O 1
#

InterPro domains:
  IPR013057 Amino acid transporter, transmembrane domain [PF01490] (4-179)

pLDDT: mean 90.61, std 5.52, range [60.69, 97.19]

Organism: Parascaris univalens (NCBI:txid6257)

Foldseek 3Di:
DVVLVVVLVVVLVVVLVLLVVVVVVDVVLLDDDQQSLLVSLCVPPRDVSSVVSVVVVVVLVVVLVVVVLLVVLVVVQVVCVVVVDHDDSVVSSVVSVVVCVVVVPDDACQVPVVVVVVVVVVVVVVVVVVVVVCVVCVVVVVVVDDDDDDDPVVVVVVVVVSCSVSVCSSCSSRCVSRVD

Sequence (180 aa):
MLVICIFFAITGYQLGKSWVIMRERWPIYQTHCRKPYPEMALRSMGNKMRIVAYICVYFTQFGTAVVYVILSSRVFRNFIVSFGGNIHLCYMLLIVSVCILPFTYLKSPADFWLVIVIAMACTLVAVGLIIASVGLDLSACIKQVEYPKISFLQALLSLGTFEFAFNGHHVFPTIQHDMY

Mean predicted aligned error: 5.5 Å

Solvent-accessible surface area (backbone atoms only — not comparable to full-atom values): 10264 Å² total; per-residue (Å²): 109,70,70,58,54,52,53,52,51,51,51,35,51,52,50,46,51,53,44,53,55,48,31,73,74,34,70,80,58,68,49,97,61,97,58,41,60,32,51,52,30,30,76,75,65,31,70,68,40,19,53,52,41,46,52,55,50,52,53,48,52,51,52,51,50,54,51,48,50,53,50,52,20,52,53,55,43,53,54,41,43,76,73,73,45,88,70,59,64,71,59,36,38,53,52,51,52,61,67,46,50,71,63,68,70,59,88,50,73,59,82,47,47,66,61,54,54,52,52,51,52,54,49,54,51,51,52,52,49,52,53,51,51,51,63,72,43,39,85,68,50,66,82,69,71,78,82,78,82,91,44,73,67,59,51,53,55,50,48,54,52,50,52,61,74,64,57,62,51,76,48,45,44,42,52,67,58,59,72,103